Protein AF-A0AAN8F960-F1 (afdb_monomer)

Solvent-accessible surface area (backbone atoms only — not comparable to full-atom values): 14120 Å² total; per-residue (Å²): 138,69,47,66,59,80,40,95,24,60,95,38,31,85,54,41,73,65,60,49,44,68,47,41,29,76,75,73,32,83,72,57,42,68,32,92,77,44,45,77,42,83,73,19,83,100,75,31,51,62,26,45,33,32,42,34,39,41,47,60,75,50,95,54,96,85,63,70,83,53,52,79,46,79,41,79,23,32,47,52,43,71,72,38,49,82,79,44,89,67,64,86,69,77,43,75,64,54,52,55,62,44,42,62,50,47,52,50,31,45,45,4,31,54,47,38,46,51,51,32,63,74,72,65,60,69,87,67,45,59,70,103,76,30,14,46,41,80,66,77,64,64,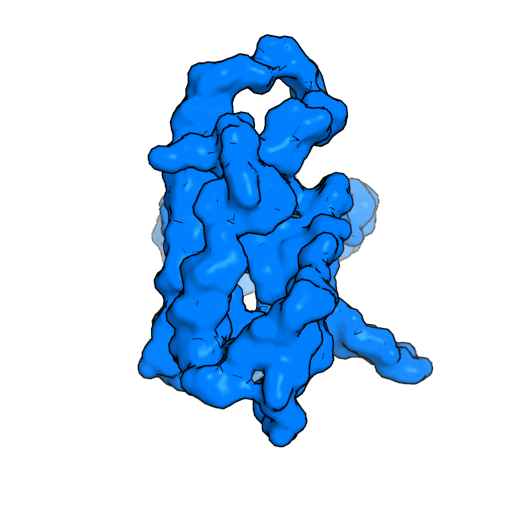74,46,52,79,74,66,34,54,66,40,86,28,45,57,59,38,37,73,90,33,47,44,69,43,82,50,99,86,58,73,42,84,64,29,51,52,74,32,42,44,14,24,61,22,55,70,44,56,29,51,46,39,27,43,67,71,71,42,52,86,58,58,35,74,77,37,49,67,65,51,52,53,52,49,54,56,48,53,61,55,79,43,72,81,55,85,74,54,58,57,69,67,57,53,59,52,50,34,66,73,65,67,120

InterPro domains:
  IPR011009 Protein kinase-like domain superfamily [SSF56112] (13-229)
  IPR012877 Uncharacterised oxidoreductase Dhs-27 [PF07914] (4-132)
  IPR012877 Uncharacterised oxidoreductase Dhs-27 [PF07914] (141-243)
  IPR015897 CHK kinase-like [SM00587] (76-226)
  IPR052961 Oxidoreductase and Kinase-like Enzymes [PTHR23020] (141-240)

Organism: Trichostrongylus colubriformis (NCBI:txid6319)

pLDDT: mean 82.82, std 13.53, range [32.03, 97.44]

Foldseek 3Di:
DAQAQFDDDDVRGPDHPVNVLVVQCVVQNPQFAFDPPKDWDFPCQPPDQQWTKIWIQRNRPDDDPRDDRIDIDTGGHRNSVNVCCVVDDPSPPDDPVVSVVCRVVSVQLCVQFVAAVVVCVVVVPDPQQADSTDHDHEDDAPPCVVVQFFFDWDLLQAEDVQWDWDDDPPDIDGRHGHRSSHIYRHANLSNLLNHCVRPHDPVCCVVPSLVVLVVVVVVVVVVCPPDDDSDDSVSNVVVNVVVND

Radius of gyration: 20.6 Å; Cα contacts (8 Å, |Δi|>4): 363; chains: 1; bounding box: 52×50×53 Å

Secondary structure (DSSP, 8-state):
--SSS--SSGGGSS--HHHHHHHHHHHH-TT----TT-EEEE--TTT-SSEEEEEEE---SS--TTS-SSEEEEEE-SHHHHH-GGGSSSTTS--HHHHHHHHHHHHHHHHSSSSTHHHHHHHT--SS---S---------HHHHHTTPPPEEE-SS-SGGGEEEEE-SSSEEEEEE---TT-EEE-THHHHHHHHHHHS-HHHHHHHHHHHHHHHHHHHHHHTTTSPPSS-HHHHHHHHHHH--

Nearest PDB structures (foldseek):
  8i8h-assembly1_A  TM=7.270E-01  e=5.770E-03  Streptosporangium roseum
  8i82-assembly1_A  TM=7.597E-01  e=9.353E-03  Streptosporangium roseum
  8i8g-assembly1_A  TM=7.644E-01  e=3.750E-02  Streptosporangium roseum
  8i8h-assembly1_B  TM=5.851E-01  e=2.458E-02  Streptosporangium roseum
  7f0f-assembly1_A  TM=3.299E-01  e=6.129E-03  Saccharothrix mutabilis subsp. capreolus

Structure (mmCIF, N/CA/C/O backbone):
data_AF-A0AAN8F960-F1
#
_entry.id   AF-A0AAN8F960-F1
#
loop_
_atom_site.group_PDB
_atom_site.id
_atom_site.type_symbol
_atom_site.label_atom_id
_atom_site.label_alt_id
_atom_site.label_comp_id
_atom_site.label_asym_id
_atom_site.label_entity_id
_atom_site.label_seq_id
_atom_site.pdbx_PDB_ins_code
_atom_site.Cartn_x
_atom_site.Cartn_y
_atom_site.Cartn_z
_atom_site.occupancy
_atom_site.B_iso_or_equiv
_atom_site.auth_seq_id
_atom_site.auth_comp_id
_atom_site.auth_asym_id
_atom_site.auth_atom_id
_atom_site.pdbx_PDB_model_num
ATOM 1 N N . MET A 1 1 ? -8.310 20.102 11.964 1.00 74.06 1 MET A N 1
ATOM 2 C CA . MET A 1 1 ? -7.758 18.917 12.650 1.00 74.06 1 MET A CA 1
ATOM 3 C C . MET A 1 1 ? -6.380 18.647 12.076 1.00 74.06 1 MET A C 1
ATOM 5 O O . MET A 1 1 ? -6.257 18.673 10.851 1.00 74.06 1 MET A O 1
ATOM 9 N N . SER A 1 2 ? -5.385 18.526 12.958 1.00 80.75 2 SER A N 1
ATOM 10 C CA . SER A 1 2 ? -3.968 18.329 12.619 1.00 80.75 2 SER A CA 1
ATOM 11 C C . SER A 1 2 ? -3.673 16.832 12.478 1.00 80.75 2 SER A C 1
ATOM 13 O O . SER A 1 2 ? -4.368 16.018 13.078 1.00 80.75 2 SER A O 1
ATOM 15 N N . LEU A 1 3 ? -2.647 16.442 11.722 1.00 84.19 3 LEU A N 1
ATOM 16 C CA . LEU A 1 3 ? -2.164 15.053 11.721 1.00 84.19 3 LEU A CA 1
ATOM 17 C C . LEU A 1 3 ? -1.044 14.781 12.739 1.00 84.19 3 LEU A C 1
ATOM 19 O O . LEU A 1 3 ? -0.755 13.614 13.003 1.00 84.19 3 LEU A O 1
ATOM 23 N N . PHE A 1 4 ? -0.418 15.827 13.285 1.00 81.31 4 PHE A N 1
ATOM 24 C CA . PHE A 1 4 ? 0.769 15.759 14.151 1.00 81.31 4 PHE A CA 1
ATOM 25 C C . PHE A 1 4 ? 0.491 16.111 15.623 1.00 81.31 4 PHE A C 1
ATOM 27 O O . PHE A 1 4 ? 1.348 15.877 16.472 1.00 81.31 4 PHE A O 1
ATOM 34 N N . VAL A 1 5 ? -0.695 16.639 15.944 1.00 84.81 5 VAL A N 1
ATOM 35 C CA . VAL A 1 5 ? -1.133 16.909 17.326 1.00 84.81 5 VAL A CA 1
ATOM 36 C C . VAL A 1 5 ? -1.995 15.742 17.839 1.00 84.81 5 VAL A C 1
ATOM 38 O O . VAL A 1 5 ? -2.936 15.357 17.144 1.00 84.81 5 VAL A O 1
ATOM 41 N N . PRO A 1 6 ? -1.711 15.171 19.028 1.00 88.00 6 PRO A N 1
ATOM 42 C CA . PRO A 1 6 ? -2.564 14.161 19.660 1.00 88.00 6 PRO A CA 1
ATOM 43 C C . PRO A 1 6 ? -3.989 14.657 19.960 1.00 88.00 6 PRO A C 1
ATOM 45 O O . PRO A 1 6 ? -4.189 15.823 20.296 1.00 88.00 6 PRO A O 1
ATOM 48 N N . ALA A 1 7 ? -4.962 13.749 19.907 1.00 91.44 7 ALA A N 1
ATOM 49 C CA . ALA A 1 7 ? -6.361 13.967 20.279 1.00 91.44 7 ALA A CA 1
ATOM 50 C C . ALA A 1 7 ? -6.953 12.717 20.966 1.00 91.44 7 ALA A C 1
ATOM 52 O O . ALA A 1 7 ? -6.308 11.673 21.018 1.00 91.44 7 ALA A O 1
ATOM 53 N N . ASP A 1 8 ? -8.185 12.798 21.470 1.00 92.94 8 ASP A N 1
ATOM 54 C CA . ASP A 1 8 ? -8.790 11.763 22.334 1.00 92.94 8 ASP A CA 1
ATOM 55 C C . ASP A 1 8 ? -9.360 10.530 21.594 1.00 92.94 8 ASP A C 1
ATOM 57 O O . ASP A 1 8 ? -10.051 9.698 22.184 1.00 92.94 8 ASP A O 1
ATOM 61 N N . GLY A 1 9 ? -9.106 10.402 20.288 1.00 92.75 9 GLY A N 1
ATOM 62 C CA . GLY A 1 9 ? -9.587 9.294 19.464 1.00 92.75 9 GLY A CA 1
ATOM 63 C C . GLY A 1 9 ? -8.671 8.064 19.448 1.00 92.75 9 GLY A C 1
ATOM 64 O O . GLY A 1 9 ? -7.706 7.920 20.205 1.00 92.75 9 GLY A O 1
ATOM 65 N N . ILE A 1 10 ? -8.985 7.138 18.541 1.00 93.06 10 ILE A N 1
ATOM 66 C CA . ILE A 1 10 ? -8.313 5.842 18.383 1.00 93.06 10 ILE A CA 1
ATOM 67 C C . ILE A 1 10 ? -6.804 6.056 18.174 1.00 93.06 10 ILE A C 1
ATOM 69 O O . ILE A 1 10 ? -6.395 6.763 17.256 1.00 93.06 10 ILE A O 1
ATOM 73 N N . LEU A 1 11 ? -5.974 5.448 19.033 1.00 91.19 11 LEU A N 1
ATOM 74 C CA . LEU A 1 11 ? -4.506 5.599 19.056 1.00 91.19 11 LEU A CA 1
ATOM 75 C C . LEU A 1 11 ? -4.016 7.064 19.038 1.00 91.19 11 LEU A C 1
ATOM 77 O O . LEU A 1 11 ? -3.073 7.409 18.324 1.00 91.19 11 LEU A O 1
ATOM 81 N N . LYS A 1 12 ? -4.664 7.922 19.837 1.00 92.00 12 LYS A N 1
ATOM 82 C CA . LYS A 1 12 ? -4.435 9.376 19.919 1.00 92.00 12 LYS A CA 1
ATOM 83 C C . LYS A 1 12 ? -4.753 10.165 18.636 1.00 92.00 12 LYS A C 1
ATOM 85 O O . LYS A 1 12 ? -4.353 11.322 18.518 1.00 92.00 12 LYS A O 1
ATOM 90 N N . THR A 1 13 ? -5.397 9.556 17.639 1.00 90.88 13 THR A N 1
ATOM 91 C CA . THR A 1 13 ? -5.796 10.256 16.405 1.00 90.88 13 THR A CA 1
ATOM 92 C C . THR A 1 13 ? -7.102 11.027 16.608 1.00 90.88 13 THR A C 1
ATOM 94 O O . THR A 1 13 ? -7.743 10.930 17.649 1.00 90.88 13 THR A O 1
ATOM 97 N N . HIS A 1 14 ? -7.538 11.772 15.593 1.00 90.69 14 HIS A N 1
ATOM 98 C CA . HIS A 1 14 ? -8.855 12.411 15.597 1.00 90.69 14 HIS A CA 1
ATOM 99 C C . HIS A 1 14 ? -10.030 11.456 15.301 1.00 90.69 14 HIS A C 1
ATOM 101 O O . HIS A 1 14 ? -11.170 11.885 15.428 1.00 90.69 14 HIS A O 1
ATOM 107 N N . LEU A 1 15 ? -9.798 10.193 14.908 1.00 91.31 15 LEU A N 1
ATOM 108 C CA . LEU A 1 15 ? -10.888 9.265 14.577 1.00 91.31 15 LEU A CA 1
ATOM 109 C C . LEU A 1 15 ? -11.543 8.709 15.848 1.00 91.31 15 LEU A C 1
ATOM 111 O O . LEU A 1 15 ? -10.909 7.976 16.610 1.00 91.31 15 LEU A O 1
ATOM 115 N N . THR A 1 16 ? -12.827 8.990 16.049 1.00 94.81 16 THR A N 1
ATOM 116 C CA . THR A 1 16 ? -13.611 8.412 17.150 1.00 94.81 16 THR A CA 1
ATOM 117 C C . THR A 1 16 ? -14.141 7.011 16.824 1.00 94.81 16 THR A C 1
ATOM 119 O O . THR A 1 16 ? -14.318 6.630 15.662 1.00 94.81 16 THR A O 1
ATOM 122 N N . TRP A 1 17 ? -14.479 6.240 17.865 1.00 94.69 17 TRP A N 1
ATOM 123 C CA . TRP A 1 17 ? -15.183 4.961 17.703 1.00 94.69 17 TRP A CA 1
ATOM 124 C C . TRP A 1 17 ? -16.547 5.115 17.015 1.00 94.69 17 TRP A C 1
ATOM 126 O O . TRP A 1 17 ? -16.943 4.225 16.267 1.00 94.69 17 TRP A O 1
ATOM 136 N N . GLU A 1 18 ? -17.244 6.241 17.201 1.00 94.50 18 GLU A N 1
ATOM 137 C CA . GLU A 1 18 ? -18.518 6.497 16.522 1.00 94.50 18 GLU A CA 1
ATOM 138 C C . GLU A 1 18 ? -18.360 6.719 15.014 1.00 94.50 18 GLU A C 1
ATOM 140 O O . GLU A 1 18 ? -19.170 6.239 14.225 1.00 94.50 18 GLU A O 1
ATOM 145 N N . GLU A 1 19 ? -17.344 7.469 14.588 1.00 92.31 19 GLU A N 1
ATOM 146 C CA . GLU A 1 19 ? -17.055 7.693 13.165 1.00 92.31 19 GLU A CA 1
ATOM 147 C C . GLU A 1 19 ? -16.587 6.408 12.483 1.00 92.31 19 GLU A C 1
ATOM 149 O O . GLU A 1 19 ? -16.974 6.126 11.342 1.00 92.31 19 GLU A O 1
ATOM 154 N N . LEU A 1 20 ? -15.823 5.584 13.206 1.00 93.00 20 LEU A N 1
ATOM 155 C CA . LEU A 1 20 ? -15.482 4.246 12.751 1.00 93.00 20 LEU A CA 1
ATOM 156 C C . LEU A 1 20 ? -16.732 3.353 12.656 1.00 93.00 20 LEU A C 1
ATOM 158 O O . LEU A 1 20 ? -16.910 2.699 11.633 1.00 93.00 20 LEU A O 1
ATOM 162 N N . GLN A 1 21 ? -17.648 3.387 13.631 1.00 94.75 21 GLN A N 1
ATOM 163 C CA . GLN A 1 21 ? -18.918 2.645 13.592 1.00 94.75 21 GLN A CA 1
ATOM 164 C C . GLN A 1 21 ? -19.793 3.068 12.395 1.00 94.75 21 GLN A C 1
ATOM 166 O O . GLN A 1 21 ? -20.255 2.227 11.622 1.00 94.75 21 GLN A O 1
ATOM 171 N N . LYS A 1 22 ? -19.925 4.383 12.161 1.00 89.94 22 LYS A N 1
ATOM 172 C CA . LYS A 1 22 ? -20.594 4.983 10.985 1.00 89.94 22 LYS A CA 1
ATOM 173 C C . LYS A 1 22 ? -19.927 4.591 9.654 1.00 89.94 22 LYS A C 1
ATOM 175 O O . LYS A 1 22 ? -20.541 4.737 8.597 1.00 89.94 22 LYS A O 1
ATOM 180 N N . SER A 1 23 ? -18.681 4.117 9.680 1.00 89.44 23 SER A N 1
ATOM 181 C CA . SER A 1 23 ? -17.941 3.628 8.509 1.00 89.44 23 SER A CA 1
ATOM 182 C C . SER A 1 23 ? -18.064 2.110 8.341 1.00 89.44 23 SER A C 1
ATOM 184 O O . SER A 1 23 ? -18.284 1.641 7.228 1.00 89.44 23 SER A O 1
ATOM 186 N N . VAL A 1 24 ? -18.027 1.353 9.440 1.00 89.06 24 VAL A N 1
ATOM 187 C CA . VAL A 1 24 ? -18.289 -0.094 9.497 1.00 89.06 24 VAL A CA 1
ATOM 188 C C . VAL A 1 24 ? -19.683 -0.425 8.964 1.00 89.06 24 VAL A C 1
ATOM 190 O O . VAL A 1 24 ? -19.799 -1.278 8.083 1.00 89.06 24 VAL A O 1
ATOM 193 N N . PHE A 1 25 ? -20.718 0.316 9.379 1.00 90.31 25 PHE A N 1
ATOM 194 C CA . PHE A 1 25 ? -22.084 0.126 8.875 1.00 90.31 25 PHE A CA 1
ATOM 195 C C . PHE A 1 25 ? -22.193 0.266 7.343 1.00 90.31 25 PHE A C 1
ATOM 197 O O . PHE A 1 25 ? -22.949 -0.464 6.709 1.00 90.31 25 PHE A O 1
ATOM 204 N N . LYS A 1 26 ? -21.390 1.139 6.714 1.00 86.06 26 LYS A N 1
ATOM 205 C CA . LYS A 1 26 ? -21.364 1.326 5.245 1.00 86.06 26 LYS A CA 1
ATOM 206 C C . LYS A 1 26 ? -20.669 0.187 4.487 1.00 86.06 26 LYS A C 1
ATOM 208 O O . LYS A 1 26 ? -20.797 0.113 3.266 1.00 86.06 26 LYS A O 1
ATOM 213 N N . VAL A 1 27 ? -19.884 -0.643 5.176 1.00 84.19 27 VAL A N 1
ATOM 214 C CA . VAL A 1 27 ? -19.085 -1.729 4.580 1.00 84.19 27 VAL A CA 1
ATOM 215 C C . VAL A 1 27 ? -19.721 -3.093 4.831 1.00 84.19 27 VAL A C 1
ATOM 217 O O . VAL A 1 27 ? -19.751 -3.919 3.920 1.00 84.19 27 VAL A O 1
ATOM 220 N N . PHE A 1 28 ? -20.227 -3.321 6.044 1.00 87.88 28 PHE A N 1
ATOM 221 C CA . PHE A 1 28 ? -20.737 -4.620 6.488 1.00 87.88 28 PHE A CA 1
ATOM 222 C C . PHE A 1 28 ? -22.261 -4.660 6.663 1.00 87.88 28 PHE A C 1
ATOM 224 O O . PHE A 1 28 ? -22.837 -5.741 6.594 1.00 87.88 28 PHE A O 1
ATOM 231 N N . GLY A 1 29 ? -22.912 -3.504 6.820 1.00 88.50 29 GLY A N 1
ATOM 232 C CA . GLY A 1 29 ? -24.332 -3.380 7.151 1.00 88.50 29 GLY A CA 1
ATOM 233 C C . GLY A 1 29 ? -24.559 -2.861 8.573 1.00 88.50 29 GLY A C 1
ATOM 234 O O . GLY A 1 29 ? -23.671 -2.895 9.419 1.00 88.50 29 GLY A O 1
ATOM 235 N N . ASP A 1 30 ? -25.770 -2.385 8.821 1.00 92.69 30 ASP A N 1
ATOM 236 C CA . ASP A 1 30 ? -26.293 -1.871 10.096 1.00 92.69 30 ASP A CA 1
ATOM 237 C C . ASP A 1 30 ? -26.229 -2.865 11.272 1.00 92.69 30 ASP A C 1
ATOM 239 O O . ASP A 1 30 ? -26.059 -2.450 12.412 1.00 92.69 30 ASP A O 1
ATOM 243 N N . HIS A 1 31 ? -26.264 -4.172 11.015 1.00 91.56 31 HIS A N 1
ATOM 244 C CA . HIS A 1 31 ? -26.059 -5.213 12.037 1.00 91.56 31 HIS A CA 1
ATOM 245 C C . HIS A 1 31 ? -24.617 -5.299 12.592 1.00 91.56 31 HIS A C 1
ATOM 247 O O . HIS A 1 31 ? -24.374 -6.020 13.563 1.00 91.56 31 HIS A O 1
ATOM 253 N N . ALA A 1 32 ? -23.644 -4.613 11.981 1.00 94.12 32 ALA A N 1
ATOM 254 C CA . ALA A 1 32 ? -22.225 -4.673 12.342 1.00 94.12 32 ALA A CA 1
ATOM 255 C C . ALA A 1 32 ? -21.870 -3.741 13.521 1.00 94.12 32 ALA A C 1
ATOM 257 O O . ALA A 1 32 ? -21.027 -2.851 13.396 1.00 94.12 32 ALA A O 1
ATOM 258 N N . GLU A 1 33 ? -22.545 -3.903 14.658 1.00 96.50 33 GLU A N 1
ATOM 259 C CA . GLU A 1 33 ? -22.354 -3.070 15.852 1.00 96.50 33 GLU A CA 1
ATOM 260 C C . GLU A 1 33 ? -21.205 -3.575 16.745 1.00 96.50 33 GLU A C 1
ATOM 262 O O . GLU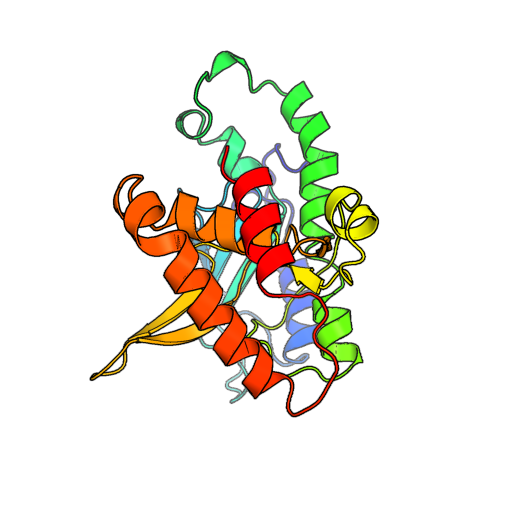 A 1 33 ? -21.118 -4.765 17.072 1.00 96.50 33 GLU A O 1
ATOM 267 N N . PHE A 1 34 ? -20.307 -2.662 17.133 1.00 97.25 34 PHE A N 1
ATOM 268 C CA . PHE A 1 34 ? -19.194 -2.937 18.037 1.00 97.25 34 PHE A CA 1
ATOM 269 C C . PHE A 1 34 ? -19.652 -3.124 19.487 1.00 97.25 34 PHE A C 1
ATOM 271 O O . PHE A 1 34 ? -20.442 -2.341 20.012 1.00 97.25 34 PHE A O 1
ATOM 278 N N . GLY A 1 35 ? -19.048 -4.079 20.187 1.00 96.56 35 GLY A N 1
ATOM 279 C CA . GLY A 1 35 ? -19.379 -4.365 21.579 1.00 96.56 35 GLY A CA 1
ATOM 280 C C . GLY A 1 35 ? -18.738 -3.452 22.622 1.00 96.56 35 GLY A C 1
ATOM 281 O O . GLY A 1 35 ? -17.941 -2.554 22.308 1.00 96.56 35 GLY A O 1
ATOM 282 N N . PRO A 1 36 ? -19.064 -3.673 23.907 1.00 96.12 36 PRO A N 1
ATOM 283 C CA . PRO A 1 36 ? -18.431 -2.971 25.016 1.00 96.12 36 PRO A CA 1
ATOM 284 C C . PRO A 1 36 ? -16.927 -3.273 25.106 1.00 96.12 36 PRO A C 1
ATOM 286 O O . PRO A 1 36 ? -16.160 -2.343 25.351 1.00 96.12 36 PRO A O 1
ATOM 289 N N . ASN A 1 37 ? -16.490 -4.505 24.816 1.00 96.94 37 ASN A N 1
ATOM 290 C CA . ASN A 1 37 ? -15.096 -4.958 24.936 1.00 96.94 37 ASN A CA 1
ATOM 291 C C . ASN A 1 37 ? -14.265 -4.749 23.654 1.00 96.94 37 ASN A C 1
ATOM 293 O O . ASN A 1 37 ? -13.181 -5.324 23.514 1.00 96.94 37 ASN A O 1
ATOM 297 N N . LYS A 1 38 ? -14.761 -3.942 22.703 1.00 97.38 38 LYS A N 1
ATOM 298 C CA . LYS A 1 38 ? -14.019 -3.548 21.495 1.00 97.38 38 LYS A CA 1
ATOM 299 C C . LYS A 1 38 ? -12.639 -2.989 21.858 1.00 97.38 38 LYS A C 1
ATOM 301 O O . LYS A 1 38 ? -12.495 -2.205 22.795 1.00 97.38 38 LYS A O 1
ATOM 306 N N . ASN A 1 39 ? -11.625 -3.376 21.096 1.00 97.31 39 ASN A N 1
ATOM 307 C CA . ASN A 1 39 ? -10.230 -3.065 21.381 1.00 97.31 39 ASN A CA 1
ATOM 308 C C . ASN A 1 39 ? -9.472 -2.679 20.103 1.00 97.31 39 ASN A C 1
ATOM 310 O O . ASN A 1 39 ? -9.845 -3.060 18.991 1.00 97.31 39 ASN A O 1
ATOM 314 N N . VAL A 1 40 ? -8.377 -1.940 20.270 1.00 96.38 40 VAL A N 1
ATOM 315 C CA . VAL A 1 40 ? -7.457 -1.553 19.201 1.00 96.38 40 VAL A CA 1
ATOM 316 C C . VAL A 1 40 ? -6.017 -1.863 19.598 1.00 96.38 40 VAL A C 1
ATOM 318 O O . VAL A 1 40 ? -5.576 -1.549 20.700 1.00 96.38 40 VAL A O 1
ATOM 321 N N . LYS A 1 41 ? -5.257 -2.438 18.666 1.00 94.25 41 LYS A N 1
ATOM 322 C CA . LYS A 1 41 ? -3.804 -2.594 18.772 1.00 94.25 41 LYS A CA 1
ATOM 323 C C . LYS A 1 41 ? -3.121 -1.824 17.644 1.00 94.25 41 LYS A C 1
ATOM 325 O O . LYS A 1 41 ? -3.509 -1.969 16.487 1.00 94.25 41 LYS A O 1
ATOM 330 N N . ASP A 1 42 ? -2.084 -1.050 17.964 1.00 90.06 42 ASP A N 1
ATOM 331 C CA . ASP A 1 42 ? -1.174 -0.526 16.940 1.00 90.06 42 ASP A CA 1
ATOM 332 C C . ASP A 1 42 ? -0.329 -1.680 16.375 1.00 90.06 42 ASP A C 1
ATOM 334 O O . ASP A 1 42 ? 0.320 -2.420 17.121 1.00 90.06 42 ASP A O 1
ATOM 338 N N . ILE A 1 43 ? -0.381 -1.855 15.057 1.00 87.44 43 ILE A N 1
ATOM 339 C CA . ILE A 1 43 ? 0.436 -2.809 14.296 1.00 87.44 43 ILE A CA 1
ATOM 340 C C . ILE A 1 43 ? 1.312 -2.102 13.246 1.00 87.44 43 ILE A C 1
ATOM 342 O O . ILE A 1 43 ? 1.979 -2.767 12.460 1.00 87.44 43 ILE A O 1
ATOM 346 N N . GLY A 1 44 ? 1.315 -0.764 13.231 1.00 77.00 44 GLY A N 1
ATOM 347 C CA . GLY A 1 44 ? 2.116 0.073 12.337 1.00 77.00 44 GLY A CA 1
ATOM 348 C C . GLY A 1 44 ? 3.430 0.566 12.946 1.00 77.00 44 GLY A C 1
ATOM 349 O O . GLY A 1 44 ? 4.237 1.147 12.225 1.00 77.00 44 GLY A O 1
ATOM 350 N N . ILE A 1 45 ? 3.668 0.347 14.245 1.00 72.00 45 ILE A N 1
ATOM 351 C CA . ILE A 1 45 ? 4.901 0.759 14.941 1.00 72.00 45 ILE A CA 1
ATOM 352 C C . ILE A 1 45 ? 6.145 0.299 14.158 1.00 72.00 45 ILE A C 1
ATOM 354 O O . ILE A 1 45 ? 6.267 -0.871 13.802 1.00 72.00 45 ILE A O 1
ATOM 358 N N . GLY A 1 46 ? 7.056 1.236 13.878 1.00 63.47 46 GLY A N 1
ATOM 359 C CA . GLY A 1 46 ? 8.294 1.008 13.123 1.00 63.47 46 GLY A CA 1
ATOM 360 C C . GLY A 1 46 ? 8.154 1.008 11.593 1.00 63.47 46 GLY A C 1
ATOM 361 O O . GLY A 1 46 ? 9.141 1.268 10.919 1.00 63.47 46 GLY A O 1
ATOM 362 N N . ASN A 1 47 ? 6.953 0.788 11.044 1.00 62.97 47 ASN A N 1
ATOM 363 C CA . ASN A 1 47 ? 6.727 0.670 9.592 1.00 62.97 47 ASN A CA 1
ATOM 364 C C . ASN A 1 47 ? 5.855 1.802 9.006 1.00 62.97 47 ASN A C 1
ATOM 366 O O . ASN A 1 47 ? 6.033 2.200 7.860 1.00 62.97 47 ASN A O 1
ATOM 370 N N . GLY A 1 48 ? 4.903 2.337 9.776 1.00 59.91 48 GLY A N 1
ATOM 371 C CA . GLY A 1 48 ? 3.933 3.341 9.330 1.00 59.91 48 GLY A CA 1
ATOM 372 C C . GLY A 1 48 ? 4.269 4.753 9.807 1.00 59.91 48 GLY A C 1
ATOM 373 O O . GLY A 1 48 ? 3.807 5.170 10.866 1.00 59.91 48 GLY A O 1
ATOM 374 N N . VAL A 1 49 ? 5.027 5.517 9.014 1.00 68.12 49 VAL A N 1
ATOM 375 C CA . VAL A 1 49 ? 5.370 6.927 9.316 1.00 68.12 49 VAL A CA 1
ATOM 376 C C . VAL A 1 49 ? 4.236 7.922 9.042 1.00 68.12 49 VAL A C 1
ATOM 378 O O . VAL A 1 49 ? 4.095 8.904 9.767 1.00 68.12 49 VAL A O 1
ATOM 381 N N . MET A 1 50 ? 3.419 7.669 8.014 1.00 77.88 50 MET A N 1
ATOM 382 C CA . MET A 1 50 ? 2.356 8.574 7.534 1.00 77.88 50 MET A CA 1
ATOM 383 C C . MET A 1 50 ? 0.936 8.058 7.835 1.00 77.88 50 MET A C 1
ATOM 385 O O . MET A 1 50 ? -0.054 8.547 7.286 1.00 77.88 50 MET A O 1
ATOM 389 N N . SER A 1 51 ? 0.807 7.049 8.701 1.00 83.69 51 SER A N 1
ATOM 390 C CA . SER A 1 51 ? -0.481 6.551 9.197 1.00 83.69 51 SER A CA 1
ATOM 391 C C . SER A 1 51 ? -0.333 5.789 10.513 1.00 83.69 51 SER A C 1
ATOM 393 O O . SER A 1 51 ? 0.702 5.177 10.770 1.00 83.69 51 SER A O 1
ATOM 395 N N . ARG A 1 52 ? -1.409 5.735 11.306 1.00 86.44 52 ARG A N 1
ATOM 396 C CA . ARG A 1 52 ? -1.598 4.691 12.325 1.00 86.44 52 ARG A CA 1
ATOM 397 C C . ARG A 1 52 ? -2.249 3.479 11.671 1.00 86.44 52 ARG A C 1
ATOM 399 O O . ARG A 1 52 ? -3.264 3.629 10.993 1.00 86.44 52 ARG A O 1
ATOM 406 N N . ILE A 1 53 ? -1.682 2.291 11.883 1.00 88.75 53 ILE A N 1
ATOM 407 C CA . ILE A 1 53 ? -2.255 1.032 11.394 1.00 88.75 53 ILE A CA 1
ATOM 408 C C . ILE A 1 53 ? -2.866 0.301 12.589 1.00 88.75 53 ILE A C 1
ATOM 410 O O . ILE A 1 53 ? -2.165 -0.255 13.432 1.00 88.75 53 ILE A O 1
ATOM 414 N N . CYS A 1 54 ? -4.189 0.350 12.681 1.00 89.69 54 CYS A N 1
ATOM 415 C CA . CYS A 1 54 ? -4.967 -0.165 13.798 1.00 89.69 54 CYS A CA 1
ATOM 416 C C . CYS A 1 54 ? -5.504 -1.560 13.472 1.00 89.69 54 CYS A C 1
ATOM 418 O O . CYS A 1 54 ? -6.329 -1.696 12.572 1.00 89.69 54 CYS A O 1
ATOM 420 N N . LEU A 1 55 ? -5.121 -2.583 14.234 1.00 93.75 55 LEU A N 1
ATOM 421 C CA . LEU A 1 55 ? -5.872 -3.836 14.279 1.00 93.75 55 LEU A CA 1
ATOM 422 C C . LEU A 1 55 ? -7.051 -3.657 15.241 1.00 93.75 55 LEU A C 1
ATOM 424 O O . LEU A 1 55 ? -6.846 -3.473 16.441 1.00 93.75 55 LEU A O 1
ATOM 428 N N . ILE A 1 56 ? -8.271 -3.705 14.712 1.00 95.81 56 ILE A N 1
ATOM 429 C CA . ILE A 1 56 ? -9.516 -3.599 15.473 1.00 95.81 56 ILE A CA 1
ATOM 430 C C . ILE A 1 56 ? -10.008 -5.003 15.832 1.00 95.81 56 ILE A C 1
ATOM 432 O O . ILE A 1 56 ? -10.279 -5.816 14.944 1.00 95.81 56 ILE A O 1
ATOM 436 N N . SER A 1 57 ? -10.166 -5.258 17.132 1.00 97.25 57 SER A N 1
ATOM 437 C CA . SER A 1 57 ? -10.944 -6.374 17.676 1.00 97.25 57 SER A CA 1
ATOM 438 C C . SER A 1 57 ? -12.339 -5.845 18.035 1.00 97.25 57 SER A C 1
ATOM 440 O O . SER A 1 57 ? -12.460 -5.085 18.992 1.00 97.25 57 SER A O 1
ATOM 442 N N . PRO A 1 58 ? -13.385 -6.171 17.261 1.00 95.19 58 PRO A N 1
ATOM 443 C CA . PRO A 1 58 ? -14.632 -5.401 17.255 1.00 95.19 58 PRO A CA 1
ATOM 444 C C . PRO A 1 58 ? -15.655 -5.770 18.338 1.00 95.19 58 PRO A C 1
ATOM 446 O O . PRO A 1 58 ? -16.561 -4.978 18.582 1.00 95.19 58 PRO A O 1
ATOM 449 N N . ASP A 1 59 ? -15.535 -6.946 18.965 1.00 96.06 59 ASP A N 1
ATOM 450 C CA . ASP A 1 59 ? -16.504 -7.463 19.952 1.00 96.06 59 ASP A CA 1
ATOM 451 C C . ASP A 1 59 ? -17.956 -7.479 19.416 1.00 96.06 59 ASP A C 1
ATOM 453 O O . ASP A 1 59 ? -18.874 -6.985 20.062 1.00 96.06 59 ASP A O 1
ATOM 457 N N . TRP A 1 60 ? -18.162 -7.960 18.179 1.00 96.12 60 TRP A N 1
ATOM 458 C CA . TRP A 1 60 ? -19.446 -7.854 17.464 1.00 96.12 60 TRP A CA 1
ATOM 459 C C . TRP A 1 60 ? -20.648 -8.294 18.309 1.00 96.12 60 TRP A C 1
ATOM 461 O O . TRP A 1 60 ? -20.672 -9.406 18.830 1.00 96.12 60 TRP A O 1
ATOM 471 N N . GLN A 1 61 ? -21.675 -7.445 18.378 1.00 93.12 61 GLN A N 1
ATOM 472 C CA . GLN A 1 61 ? -22.916 -7.752 19.104 1.00 93.12 61 GLN A CA 1
ATOM 473 C C . GLN A 1 61 ? -23.867 -8.682 18.327 1.00 93.12 61 GLN A C 1
ATOM 475 O O . GLN A 1 61 ? -24.880 -9.119 18.869 1.00 93.12 61 GLN A O 1
ATOM 480 N N . THR A 1 62 ? -23.542 -9.020 17.073 1.00 88.31 62 THR A N 1
ATOM 481 C CA . THR A 1 62 ? -24.278 -9.999 16.261 1.00 88.31 62 THR A CA 1
ATOM 482 C C . THR A 1 62 ? -23.338 -11.065 15.693 1.00 88.31 62 THR A C 1
ATOM 484 O O . THR A 1 62 ? -22.250 -10.761 15.199 1.00 88.31 62 THR A O 1
ATOM 487 N N . GLU A 1 63 ? -23.761 -12.332 15.717 1.00 78.81 63 GLU A N 1
ATOM 488 C CA . GLU A 1 63 ? -23.108 -13.376 14.925 1.00 78.81 63 GLU A CA 1
ATOM 489 C C . GLU A 1 63 ? -23.636 -13.332 13.488 1.00 78.81 63 GLU A C 1
ATOM 491 O O . GLU A 1 63 ? -24.774 -13.713 13.210 1.00 78.81 63 GLU A O 1
ATOM 496 N N . HIS A 1 64 ? -22.801 -12.892 12.547 1.00 80.88 64 HIS A N 1
ATOM 497 C CA . HIS A 1 64 ? -23.143 -12.911 11.129 1.00 80.88 64 HIS A CA 1
ATOM 498 C C . HIS A 1 64 ? -21.940 -13.310 10.266 1.00 80.88 64 HIS A C 1
ATOM 500 O O . HIS A 1 64 ? -20.830 -12.813 10.444 1.00 80.88 64 HIS A O 1
ATOM 506 N N . LYS A 1 65 ? -22.162 -14.215 9.299 1.00 79.94 65 LYS A N 1
ATOM 507 C CA . LYS A 1 65 ? -21.101 -14.907 8.533 1.00 79.94 65 LYS A CA 1
ATOM 508 C C . LYS A 1 65 ? -20.169 -13.985 7.738 1.00 79.94 65 LYS A C 1
ATOM 510 O O . LYS A 1 65 ? -19.072 -14.406 7.386 1.00 79.94 65 LYS A O 1
ATOM 515 N N . ASN A 1 66 ? -20.599 -12.756 7.456 1.00 83.81 66 ASN A N 1
ATOM 516 C CA . ASN A 1 66 ? -19.829 -11.780 6.683 1.00 83.81 66 ASN A CA 1
ATOM 517 C C . ASN A 1 66 ? -18.993 -10.828 7.562 1.00 83.81 66 ASN A C 1
ATOM 519 O O . ASN A 1 66 ? -18.260 -10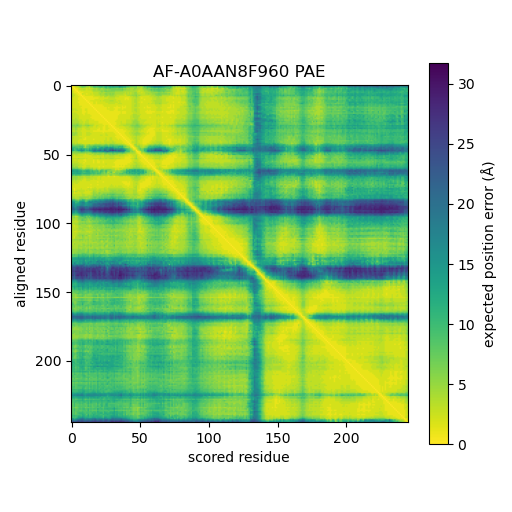.000 7.019 1.00 83.81 66 ASN A O 1
ATOM 523 N N . LEU A 1 67 ? -19.096 -10.920 8.894 1.00 89.19 67 LEU A N 1
ATOM 524 C CA . LEU A 1 67 ? -18.343 -10.077 9.822 1.00 89.19 67 LEU A CA 1
ATOM 525 C C . LEU A 1 67 ? -16.939 -10.657 10.085 1.00 89.19 67 LEU A C 1
ATOM 527 O O . LEU A 1 67 ? -16.810 -11.821 10.471 1.00 89.19 67 LEU A O 1
ATOM 531 N N . PRO A 1 68 ? -15.858 -9.876 9.904 1.00 90.50 68 PRO A N 1
ATOM 532 C CA . PRO A 1 68 ? -14.498 -10.360 10.111 1.00 90.50 68 PRO A CA 1
ATOM 533 C C . PRO A 1 68 ? -14.153 -10.403 11.606 1.00 90.50 68 PRO A C 1
ATOM 535 O O . PRO A 1 68 ? -14.456 -9.466 12.343 1.00 90.50 68 PRO A O 1
ATOM 538 N N . ARG A 1 69 ? -13.456 -11.455 12.063 1.00 91.56 69 ARG A N 1
ATOM 539 C CA . ARG A 1 69 ? -13.049 -11.612 13.479 1.00 91.56 69 ARG A CA 1
ATOM 540 C C . ARG A 1 69 ? -12.217 -10.433 14.005 1.00 91.56 69 ARG A C 1
ATOM 542 O O . ARG A 1 69 ? -12.355 -10.057 15.160 1.00 91.56 69 ARG A O 1
ATOM 549 N N . ASN A 1 70 ? -11.344 -9.888 13.164 1.00 92.25 70 ASN A N 1
ATOM 550 C CA . ASN A 1 70 ? -10.638 -8.620 13.354 1.00 92.25 70 ASN A CA 1
ATOM 551 C C . ASN A 1 70 ? -10.493 -7.971 11.971 1.00 92.25 70 ASN A C 1
ATOM 553 O O . ASN A 1 70 ? -10.493 -8.684 10.965 1.00 92.25 70 ASN A O 1
ATOM 557 N N . PHE A 1 71 ? -10.294 -6.658 11.903 1.00 91.00 71 PHE A N 1
ATOM 558 C CA . PHE A 1 71 ? -9.958 -5.971 10.651 1.00 91.00 71 PHE A CA 1
ATOM 559 C C . PHE A 1 71 ? -8.945 -4.849 10.882 1.00 91.00 71 PHE A C 1
ATOM 561 O O . PHE A 1 71 ? -8.733 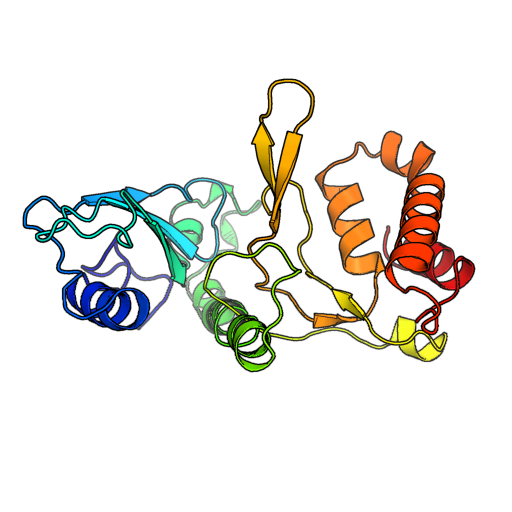-4.417 12.013 1.00 91.00 71 PHE A O 1
ATOM 568 N N . VAL A 1 72 ? -8.296 -4.399 9.809 1.00 89.88 72 VAL A N 1
ATOM 569 C CA . VAL A 1 72 ? -7.298 -3.324 9.862 1.00 89.88 72 VAL A CA 1
ATOM 570 C C . VAL A 1 72 ? -7.930 -2.002 9.431 1.00 89.88 72 VAL A C 1
ATOM 572 O O . VAL A 1 72 ? -8.658 -1.953 8.442 1.00 89.88 72 VAL A O 1
ATOM 575 N N . VAL A 1 73 ? -7.629 -0.930 10.162 1.00 88.56 73 VAL A N 1
ATOM 576 C CA . VAL A 1 73 ? -7.965 0.455 9.812 1.00 88.56 73 VAL A CA 1
ATOM 577 C C . VAL A 1 73 ? -6.666 1.240 9.680 1.00 88.56 73 VAL A C 1
ATOM 579 O O . VAL A 1 73 ? -5.881 1.304 10.624 1.00 88.56 73 VAL A O 1
ATOM 582 N N . LYS A 1 74 ? -6.443 1.849 8.516 1.00 88.12 74 LYS A N 1
ATOM 583 C CA . LYS A 1 74 ? -5.349 2.794 8.287 1.00 88.12 74 LYS A CA 1
ATOM 584 C C . LYS A 1 74 ? -5.877 4.211 8.488 1.00 88.12 74 LYS A C 1
ATOM 586 O O . LYS A 1 74 ? -6.761 4.649 7.756 1.00 88.12 74 LYS A O 1
ATOM 591 N N . ILE A 1 75 ? -5.379 4.894 9.516 1.00 87.56 75 ILE A N 1
ATOM 592 C CA . ILE A 1 75 ? -5.775 6.262 9.861 1.00 87.56 75 ILE A CA 1
ATOM 593 C C . ILE A 1 75 ? -4.655 7.207 9.432 1.00 87.56 75 ILE A C 1
ATOM 595 O O . ILE A 1 75 ? -3.539 7.112 9.946 1.00 87.56 75 ILE A O 1
ATOM 599 N N . CYS A 1 76 ? -4.968 8.140 8.534 1.00 85.94 76 CYS A N 1
ATOM 600 C CA . CYS A 1 76 ? -4.082 9.235 8.142 1.00 85.94 76 CYS A CA 1
ATOM 601 C C . CYS A 1 76 ? -3.553 9.976 9.383 1.00 85.94 76 CYS A C 1
ATOM 603 O O . CYS A 1 76 ? -4.338 10.487 10.184 1.00 85.94 76 CYS A O 1
ATOM 605 N N . SER A 1 77 ? -2.233 9.984 9.590 1.00 85.62 77 SER A N 1
ATOM 606 C CA . SER A 1 77 ? -1.619 10.514 10.813 1.00 85.62 77 SER A CA 1
ATOM 607 C C . SER A 1 77 ? -0.111 10.702 10.650 1.00 85.62 77 SER A C 1
ATOM 609 O O . SER A 1 77 ? 0.547 9.899 10.003 1.00 85.62 77 SER A O 1
ATOM 611 N N . GLN A 1 78 ? 0.451 11.723 11.292 1.00 84.75 78 GLN A N 1
ATOM 612 C CA . GLN A 1 78 ? 1.895 11.942 11.423 1.00 84.75 78 GLN A CA 1
ATOM 613 C C . GLN A 1 78 ? 2.404 11.636 12.841 1.00 84.75 78 GLN A C 1
ATOM 615 O O . GLN A 1 78 ? 3.585 11.817 13.122 1.00 84.75 78 GLN A O 1
ATOM 620 N N . LEU A 1 79 ? 1.544 11.166 13.754 1.00 83.50 79 LEU A N 1
ATOM 621 C CA . LEU A 1 79 ? 1.920 10.926 15.153 1.00 83.50 79 LEU A CA 1
ATOM 622 C C . LEU A 1 79 ? 3.077 9.925 15.278 1.00 83.50 79 LEU A C 1
ATOM 624 O O . LEU A 1 79 ? 3.952 10.113 16.116 1.00 83.50 79 LEU A O 1
ATOM 628 N N . SER A 1 80 ? 3.126 8.910 14.411 1.00 78.31 80 SER A N 1
ATOM 629 C CA . SER A 1 80 ? 4.242 7.961 14.337 1.00 78.31 80 SER A CA 1
ATOM 630 C C . SER A 1 80 ? 5.580 8.643 14.022 1.00 78.31 80 SER A C 1
ATOM 632 O O . SER A 1 80 ? 6.604 8.236 14.562 1.00 78.31 80 SER A O 1
ATOM 634 N N . LEU A 1 81 ? 5.575 9.679 13.177 1.00 76.12 81 LEU A N 1
ATOM 635 C CA . LEU A 1 81 ? 6.759 10.441 12.768 1.00 76.12 81 LEU A CA 1
ATOM 636 C C . LEU A 1 81 ? 7.229 11.393 13.880 1.00 76.12 81 LEU A C 1
ATOM 638 O O . LEU A 1 81 ? 8.419 11.468 14.166 1.00 76.12 81 LEU A O 1
ATOM 642 N N . VAL A 1 82 ? 6.285 12.052 14.563 1.00 75.00 82 VAL A N 1
ATOM 643 C CA . VAL A 1 82 ? 6.559 12.925 15.721 1.00 75.00 82 VAL A CA 1
ATOM 644 C C . VAL A 1 82 ? 7.096 12.132 16.919 1.00 75.00 82 VAL A C 1
ATOM 646 O O . VAL A 1 82 ? 8.009 12.590 17.606 1.00 75.00 82 VAL A O 1
ATOM 649 N N . GLU A 1 83 ? 6.549 10.940 17.178 1.00 76.56 83 GLU A N 1
ATOM 650 C CA . GLU A 1 83 ? 6.985 10.079 18.285 1.00 76.56 83 GLU A CA 1
ATOM 651 C C . GLU A 1 83 ? 8.333 9.386 18.007 1.00 76.56 83 GLU A C 1
ATOM 653 O O . GLU A 1 83 ? 9.117 9.197 18.936 1.00 76.56 83 GLU A O 1
ATOM 658 N N . ASN A 1 84 ? 8.647 9.044 16.750 1.00 66.44 84 ASN A N 1
ATOM 659 C CA . ASN A 1 84 ? 9.862 8.302 16.391 1.00 66.44 84 ASN A CA 1
ATOM 660 C C . ASN A 1 84 ? 10.908 9.182 15.691 1.00 66.44 84 ASN A C 1
ATOM 662 O O . ASN A 1 84 ? 11.238 8.971 14.523 1.00 66.44 84 ASN A O 1
ATOM 666 N N . LYS A 1 85 ? 11.517 10.106 16.447 1.00 57.34 85 LYS A N 1
ATOM 667 C CA . LYS A 1 85 ? 12.636 10.955 15.979 1.00 57.34 85 LYS A CA 1
ATOM 668 C C . LYS A 1 85 ? 13.806 10.188 15.342 1.00 57.34 85 LYS A C 1
ATOM 670 O O . LYS A 1 85 ? 14.554 10.773 14.575 1.00 57.34 85 LYS A O 1
ATOM 675 N N . ALA A 1 86 ? 13.966 8.899 15.651 1.00 52.06 86 ALA A N 1
ATOM 676 C CA . ALA A 1 86 ? 15.014 8.040 15.100 1.00 52.06 86 ALA A CA 1
ATOM 677 C C . ALA A 1 86 ? 14.742 7.524 13.670 1.00 52.06 86 ALA A C 1
ATOM 679 O O . ALA A 1 86 ? 15.654 6.984 13.056 1.00 52.06 86 ALA A O 1
ATOM 680 N N . ILE A 1 87 ? 13.522 7.670 13.130 1.00 54.72 87 ILE A N 1
ATOM 681 C CA . ILE A 1 87 ? 13.212 7.281 11.736 1.00 54.72 87 ILE A CA 1
ATOM 682 C C . ILE A 1 87 ? 13.669 8.365 10.739 1.00 54.72 87 ILE A C 1
ATOM 684 O O . ILE A 1 87 ? 13.804 8.101 9.547 1.00 54.72 87 ILE A O 1
ATOM 688 N N . MET A 1 88 ? 13.947 9.581 11.218 1.00 54.50 88 MET A N 1
ATOM 689 C CA . MET A 1 88 ? 14.534 10.653 10.417 1.00 54.50 88 MET A CA 1
ATOM 690 C C . MET A 1 88 ? 15.975 10.885 10.861 1.00 54.50 88 MET A C 1
ATOM 692 O O . MET A 1 88 ? 16.231 11.508 11.891 1.00 54.50 88 MET A O 1
ATOM 696 N N . GLU A 1 89 ? 16.925 10.381 10.076 1.00 46.66 89 GLU A N 1
ATOM 697 C CA . GLU A 1 89 ? 18.340 10.692 10.263 1.00 46.66 89 GLU A CA 1
ATOM 698 C C . GLU A 1 89 ? 18.530 12.220 10.179 1.00 46.66 89 GLU A C 1
ATOM 700 O O . GLU A 1 89 ? 18.145 12.843 9.188 1.00 46.66 89 GLU A O 1
ATOM 705 N N . ASN A 1 90 ? 19.126 12.810 11.225 1.00 47.88 90 ASN A N 1
ATOM 706 C CA . ASN A 1 90 ? 19.094 14.241 11.593 1.00 47.88 90 ASN A CA 1
ATOM 707 C C . ASN A 1 90 ? 17.782 14.691 12.280 1.00 47.88 90 ASN A C 1
ATOM 709 O O . ASN A 1 90 ? 16.919 15.348 11.694 1.00 47.88 90 ASN A O 1
ATOM 713 N N . SER A 1 91 ? 17.692 14.415 13.588 1.00 51.34 91 SER A N 1
ATOM 714 C CA . SER A 1 91 ? 16.561 14.743 14.477 1.00 51.34 91 SER A CA 1
ATOM 715 C C . SER A 1 91 ? 16.195 16.227 14.580 1.00 51.34 91 SER A C 1
ATOM 717 O O . SER A 1 91 ? 15.102 16.554 15.046 1.00 51.34 91 SER A O 1
ATOM 719 N N . ASP A 1 92 ? 17.102 17.116 14.183 1.00 51.81 92 ASP A N 1
ATOM 720 C CA . ASP A 1 92 ? 17.003 18.559 14.430 1.00 51.81 92 ASP A CA 1
ATOM 721 C C . ASP A 1 92 ? 16.233 19.293 13.317 1.00 51.81 92 ASP A C 1
ATOM 723 O O . ASP A 1 92 ? 15.893 20.467 13.455 1.00 51.81 92 ASP A O 1
ATOM 727 N N . VAL A 1 93 ? 15.917 18.591 12.221 1.00 52.81 93 VAL A N 1
ATOM 728 C CA . VAL A 1 93 ? 15.181 19.137 11.069 1.00 52.81 93 VAL A CA 1
ATOM 729 C C . VAL A 1 93 ? 13.661 19.089 11.286 1.00 52.81 93 VAL A C 1
ATOM 731 O O . VAL A 1 93 ? 12.938 19.945 10.774 1.00 52.81 93 VAL A O 1
ATOM 734 N N . PHE A 1 94 ? 13.148 18.125 12.064 1.00 59.22 94 PHE A N 1
ATOM 735 C CA . PHE A 1 94 ? 11.702 17.896 12.184 1.00 59.22 94 PHE A CA 1
ATOM 736 C C . PHE A 1 94 ? 11.016 18.823 13.201 1.00 59.22 94 PHE A C 1
ATOM 738 O O . PHE A 1 94 ? 10.696 18.443 14.330 1.00 59.22 94 PHE A O 1
ATOM 745 N N . ASN A 1 95 ? 10.787 20.066 12.778 1.00 69.94 95 ASN A N 1
ATOM 746 C CA . ASN A 1 95 ? 10.038 21.070 13.530 1.00 69.94 95 ASN A CA 1
ATOM 747 C C . ASN A 1 95 ? 8.530 21.079 13.173 1.00 69.94 95 ASN A C 1
ATOM 749 O O . ASN A 1 95 ? 8.073 20.428 12.231 1.00 69.94 95 ASN A O 1
ATOM 753 N N . GLU A 1 96 ? 7.734 21.840 13.933 1.00 71.88 96 GLU A N 1
ATOM 754 C CA . GLU A 1 96 ? 6.275 21.932 13.746 1.00 71.88 96 GLU A CA 1
ATOM 755 C C . GLU A 1 96 ? 5.877 22.526 12.377 1.00 71.88 96 GLU A C 1
ATOM 757 O O . GLU A 1 96 ? 4.796 22.247 11.859 1.00 71.88 96 GLU A O 1
ATOM 762 N N . GLU A 1 97 ? 6.742 23.338 11.764 1.00 76.69 97 GLU A N 1
ATOM 763 C CA . GLU A 1 97 ? 6.504 23.920 10.443 1.00 76.69 97 GLU A CA 1
ATOM 764 C C . GLU A 1 97 ? 6.702 22.884 9.327 1.00 76.69 97 GLU A C 1
ATOM 766 O O . GLU A 1 97 ? 5.861 22.781 8.433 1.00 76.69 97 GLU A O 1
ATOM 771 N N . MET A 1 98 ? 7.725 22.030 9.432 1.00 74.69 98 MET A N 1
ATOM 772 C CA . MET A 1 98 ? 7.909 20.878 8.546 1.00 74.69 98 MET A CA 1
ATOM 773 C C . MET A 1 98 ? 6.733 19.896 8.654 1.00 74.69 98 MET A C 1
ATOM 775 O O . MET A 1 98 ? 6.226 19.437 7.630 1.00 74.69 98 MET A O 1
ATOM 779 N N . ALA A 1 99 ? 6.229 19.638 9.867 1.00 77.19 99 ALA A N 1
ATOM 780 C CA . ALA A 1 99 ? 5.033 18.816 10.071 1.00 77.19 99 ALA A CA 1
ATOM 781 C C . ALA A 1 99 ? 3.794 19.410 9.366 1.00 77.19 99 ALA A C 1
ATOM 783 O O . ALA A 1 99 ? 3.101 18.696 8.636 1.00 77.19 99 ALA A O 1
ATOM 784 N N . LYS A 1 100 ? 3.564 20.729 9.488 1.00 80.06 100 LYS A N 1
ATOM 785 C CA . LYS A 1 100 ? 2.495 21.463 8.774 1.00 80.06 100 LYS A CA 1
ATOM 786 C C . LYS A 1 100 ? 2.645 21.397 7.252 1.00 80.06 100 LYS A C 1
ATOM 788 O O . LYS A 1 100 ? 1.663 21.136 6.560 1.00 80.06 100 LYS A O 1
ATOM 793 N N . GLN A 1 101 ? 3.853 21.583 6.719 1.00 78.38 101 GLN A N 1
ATOM 794 C CA . GLN A 1 101 ? 4.115 21.463 5.278 1.00 78.38 101 GLN A CA 1
ATOM 795 C C . GLN A 1 101 ? 3.845 20.034 4.780 1.00 78.38 101 GLN A C 1
ATOM 797 O O . GLN A 1 101 ? 3.150 19.835 3.780 1.00 78.38 101 GLN A O 1
ATOM 802 N N . MET A 1 102 ? 4.308 19.026 5.526 1.00 79.50 102 MET A N 1
ATOM 803 C CA . MET A 1 102 ? 4.004 17.624 5.248 1.00 79.50 102 MET A CA 1
ATOM 804 C C . MET A 1 102 ? 2.528 17.278 5.467 1.00 79.50 102 MET A C 1
ATOM 806 O O . MET A 1 102 ? 2.077 16.269 4.940 1.00 79.50 102 MET A O 1
ATOM 810 N N . GLU A 1 103 ? 1.741 18.065 6.204 1.00 83.75 103 GLU A N 1
ATOM 811 C CA . GLU A 1 103 ? 0.331 17.749 6.459 1.00 83.75 103 GLU A CA 1
ATOM 812 C C . GLU A 1 103 ? -0.491 17.779 5.165 1.00 83.75 103 GLU A C 1
ATOM 814 O O . GLU A 1 103 ? -1.296 16.882 4.917 1.00 83.75 103 GLU A O 1
ATOM 819 N N . ALA A 1 104 ? -0.234 18.756 4.292 1.00 81.75 104 ALA A N 1
ATOM 820 C CA . ALA A 1 104 ? -0.852 18.824 2.970 1.00 81.75 104 ALA A CA 1
ATOM 821 C C . ALA A 1 104 ? -0.395 17.680 2.045 1.00 81.75 104 ALA A C 1
ATOM 823 O O . ALA A 1 104 ? -1.176 17.226 1.208 1.00 81.75 104 ALA A O 1
ATOM 824 N N . TYR A 1 105 ? 0.842 17.196 2.206 1.00 80.19 105 TYR A N 1
ATOM 825 C CA . TYR A 1 105 ? 1.365 16.037 1.478 1.00 80.19 105 TYR A CA 1
ATOM 826 C C . TYR A 1 105 ? 0.745 14.728 1.979 1.00 80.19 105 TYR A C 1
ATOM 828 O O . TYR A 1 105 ? 0.199 13.978 1.185 1.00 80.19 105 TYR A O 1
ATOM 836 N N . VAL A 1 106 ? 0.745 14.477 3.290 1.00 80.69 106 VAL A N 1
ATOM 837 C CA . VAL A 1 106 ? 0.197 13.253 3.900 1.00 80.69 106 VAL A CA 1
ATOM 838 C C . VAL A 1 106 ? -1.318 13.168 3.710 1.00 80.69 106 VAL A C 1
ATOM 840 O O . VAL A 1 106 ? -1.819 12.098 3.380 1.00 80.69 106 VAL A O 1
ATOM 843 N N . LYS A 1 107 ? -2.053 14.288 3.806 1.00 82.88 107 LYS A N 1
ATOM 844 C CA . LYS A 1 107 ? -3.471 14.320 3.406 1.00 82.88 107 LYS A CA 1
ATOM 845 C C . LYS A 1 107 ? -3.632 13.999 1.930 1.00 82.88 107 LYS A C 1
ATOM 847 O O . LYS A 1 107 ? -4.423 13.126 1.612 1.00 82.88 107 LYS A O 1
ATOM 852 N N . ARG A 1 108 ? -2.834 14.608 1.043 1.00 82.75 108 ARG A N 1
ATOM 853 C CA . ARG A 1 108 ? -2.865 14.269 -0.386 1.00 82.75 108 ARG A CA 1
ATOM 854 C C . ARG A 1 108 ? -2.566 12.793 -0.622 1.00 82.75 108 ARG A C 1
ATOM 856 O O . ARG A 1 108 ? -3.302 12.208 -1.393 1.00 82.75 108 ARG A O 1
ATOM 863 N N . ASN A 1 109 ? -1.579 12.194 0.042 1.00 78.94 109 ASN A N 1
ATOM 864 C CA . ASN A 1 109 ? -1.200 10.783 -0.095 1.00 78.94 109 ASN A CA 1
ATOM 865 C C . ASN A 1 109 ? -2.210 9.810 0.538 1.00 78.94 109 ASN A C 1
ATOM 867 O O . ASN A 1 109 ? -2.382 8.711 0.031 1.00 78.94 109 ASN A O 1
ATOM 871 N N . HIS A 1 110 ? -2.960 10.217 1.565 1.00 79.94 110 HIS A N 1
ATOM 872 C CA . HIS A 1 110 ? -4.141 9.472 2.018 1.00 79.94 110 HIS A CA 1
ATOM 873 C C . HIS A 1 110 ? -5.410 9.797 1.208 1.00 79.94 110 HIS A C 1
ATOM 875 O O . HIS A 1 110 ? -6.350 9.016 1.199 1.00 79.94 110 HIS A O 1
ATOM 881 N N . ASP A 1 111 ? -5.429 10.862 0.408 1.00 79.75 111 ASP A N 1
ATOM 882 C CA . ASP A 1 111 ? -6.376 11.050 -0.701 1.00 79.75 111 ASP A CA 1
ATOM 883 C C . ASP A 1 111 ? -5.889 10.340 -1.991 1.00 79.75 111 ASP A C 1
ATOM 885 O O . ASP A 1 111 ? -6.685 10.003 -2.875 1.00 79.75 111 ASP A O 1
ATOM 889 N N . VAL A 1 112 ? -4.604 9.962 -2.034 1.00 79.44 112 VAL A N 1
ATOM 890 C CA . VAL A 1 112 ? -4.025 8.795 -2.728 1.00 79.44 112 VAL A CA 1
ATOM 891 C C . VAL A 1 112 ? -4.281 7.497 -1.934 1.00 79.44 112 VAL A C 1
ATOM 893 O O . VAL A 1 112 ? -3.885 6.424 -2.352 1.00 79.44 112 VAL A O 1
ATOM 896 N N . GLU A 1 113 ? -5.141 7.567 -0.907 1.00 79.44 113 GLU A N 1
ATOM 897 C CA . GLU A 1 113 ? -5.926 6.454 -0.347 1.00 79.44 113 GLU A CA 1
ATOM 898 C C . GLU A 1 113 ? -7.473 6.680 -0.341 1.00 79.44 113 GLU A C 1
ATOM 900 O O . GLU A 1 113 ? -8.233 5.801 0.057 1.00 79.44 113 GLU A O 1
ATOM 905 N N . VAL A 1 114 ? -7.944 7.822 -0.880 1.00 76.38 114 VAL A N 1
ATOM 906 C CA . VAL A 1 114 ? -9.324 8.288 -1.197 1.00 76.38 114 VAL A CA 1
ATOM 907 C C . VAL A 1 114 ? -10.349 7.250 -1.750 1.00 76.38 114 VAL A C 1
ATOM 909 O O . VAL A 1 114 ? -10.880 6.480 -0.964 1.00 76.38 114 VAL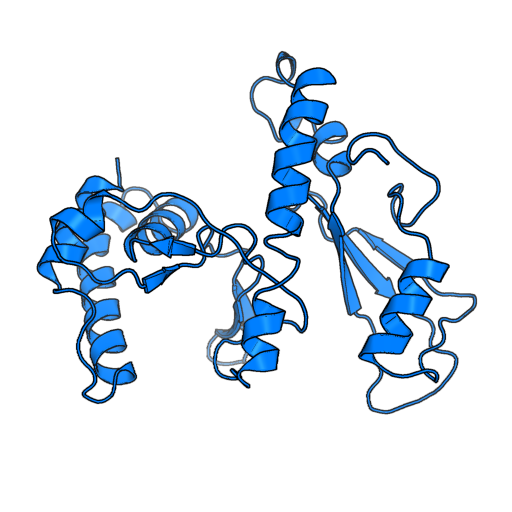 A O 1
ATOM 912 N N . ARG A 1 115 ? -10.921 7.258 -2.984 1.00 79.44 115 ARG A N 1
ATOM 913 C CA . ARG A 1 115 ? -10.495 7.297 -4.431 1.00 79.44 115 ARG A CA 1
ATOM 914 C C . ARG A 1 115 ? -9.913 5.969 -5.021 1.00 79.44 115 ARG A C 1
ATOM 916 O O . ARG A 1 115 ? -10.071 4.943 -4.382 1.00 79.44 115 ARG A O 1
ATOM 923 N N . PHE A 1 1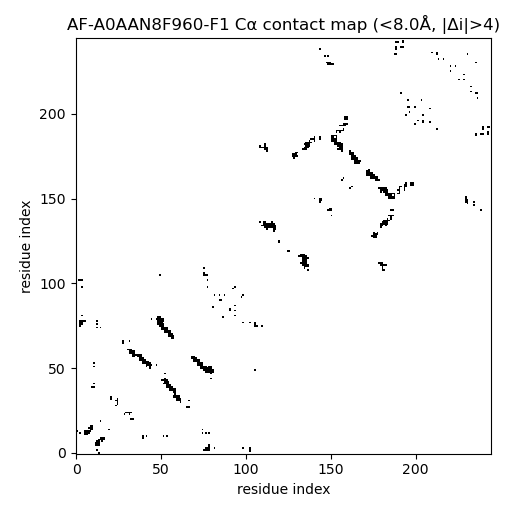16 ? -9.348 5.922 -6.251 1.00 82.75 116 PHE A N 1
ATOM 924 C CA . PHE A 1 116 ? -8.858 4.750 -7.075 1.00 82.75 116 PHE A CA 1
ATOM 925 C C . PHE A 1 116 ? -9.197 3.271 -6.747 1.00 82.75 116 PHE A C 1
ATOM 927 O O . PHE A 1 116 ? -9.682 2.655 -7.686 1.00 82.75 116 PHE A O 1
ATOM 934 N N . TYR A 1 117 ? -9.083 2.654 -5.555 1.00 78.00 117 TYR A N 1
ATOM 935 C CA . TYR A 1 117 ? -9.822 1.376 -5.385 1.00 78.00 117 TYR A CA 1
ATOM 936 C C . TYR A 1 117 ? -11.355 1.628 -5.468 1.00 78.00 117 TYR A C 1
ATOM 938 O O . TYR A 1 117 ? -12.123 0.710 -5.734 1.00 78.00 117 TYR A O 1
ATOM 946 N N . GLU A 1 118 ? -11.823 2.884 -5.352 1.00 79.00 118 GLU A N 1
ATOM 947 C CA . GLU A 1 118 ? -13.149 3.321 -5.826 1.00 79.00 118 GLU A CA 1
ATOM 948 C C . GLU A 1 118 ? -13.308 3.176 -7.344 1.00 79.00 118 GLU A C 1
ATOM 950 O O . GLU A 1 118 ? -14.389 2.823 -7.796 1.00 79.00 118 GLU A O 1
ATOM 955 N N . LEU A 1 119 ? -12.259 3.437 -8.132 1.00 82.12 119 LEU A N 1
ATOM 956 C CA . LEU A 1 119 ? -12.237 3.188 -9.576 1.00 82.12 119 LEU A CA 1
ATOM 957 C C . LEU A 1 119 ? -12.175 1.680 -9.861 1.00 82.12 119 LEU A C 1
ATOM 959 O O . LEU A 1 119 ? -12.960 1.222 -10.682 1.00 82.12 119 LEU A O 1
ATOM 963 N N . LEU A 1 120 ? -11.352 0.907 -9.137 1.00 83.38 120 LEU A N 1
ATOM 964 C CA . LEU A 1 120 ? -11.346 -0.562 -9.211 1.00 83.38 120 LEU A CA 1
ATOM 965 C C . LEU A 1 120 ? -12.753 -1.117 -8.947 1.00 83.38 120 LEU A C 1
ATOM 967 O O . LEU A 1 120 ? -13.307 -1.806 -9.797 1.00 83.38 120 LEU A O 1
ATOM 971 N N . LYS A 1 121 ? -13.403 -0.713 -7.845 1.00 79.25 121 LYS A N 1
ATOM 972 C CA . LYS A 1 121 ? -14.787 -1.109 -7.537 1.00 79.25 121 LYS A CA 1
ATOM 973 C C . LYS A 1 121 ? -15.805 -0.583 -8.559 1.00 79.25 121 LYS A C 1
ATOM 975 O O . LYS A 1 121 ? -16.740 -1.307 -8.885 1.00 79.25 121 LYS A O 1
ATOM 980 N N . LYS A 1 122 ? -15.658 0.649 -9.065 1.00 83.00 122 LYS A N 1
ATOM 981 C CA . LYS A 1 122 ? -16.556 1.236 -10.082 1.00 83.00 122 LYS A CA 1
ATOM 982 C C . LYS A 1 122 ? -16.498 0.466 -11.403 1.00 83.00 122 LYS A C 1
ATOM 984 O O . LYS A 1 122 ? -17.527 0.331 -12.056 1.00 83.00 122 LYS A O 1
ATOM 989 N N . TYR A 1 123 ? -15.314 0.000 -11.795 1.00 84.81 123 TYR A N 1
ATOM 990 C CA . TYR A 1 123 ? -15.083 -0.721 -13.047 1.00 84.81 123 TYR A CA 1
ATOM 991 C C . TYR A 1 12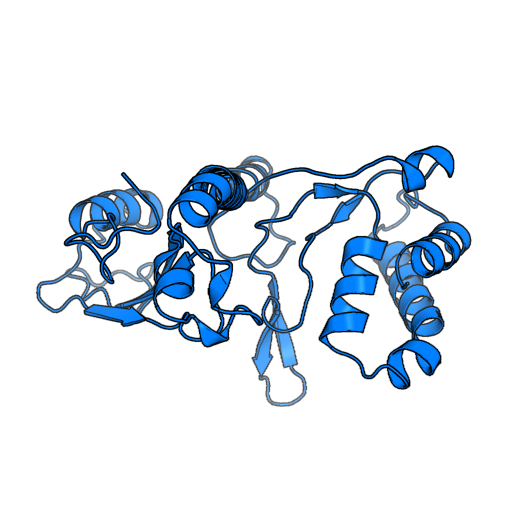3 ? -15.032 -2.248 -12.877 1.00 84.81 123 TYR A C 1
ATOM 993 O O . TYR A 1 123 ? -14.772 -2.951 -13.844 1.00 84.81 123 TYR A O 1
ATOM 1001 N N . GLY A 1 124 ? -15.313 -2.765 -11.675 1.00 81.12 124 GLY A N 1
ATOM 1002 C CA . GLY A 1 124 ? -15.395 -4.202 -11.402 1.00 81.12 124 GLY A CA 1
ATOM 1003 C C . GLY A 1 124 ? -14.058 -4.950 -11.424 1.00 81.12 124 GLY A C 1
ATOM 1004 O O . GLY A 1 124 ? -14.073 -6.168 -11.539 1.00 81.12 124 GLY A O 1
ATOM 1005 N N . VAL A 1 125 ? -12.922 -4.253 -11.314 1.00 80.62 125 VAL A N 1
ATOM 1006 C CA . VAL A 1 125 ? -11.585 -4.863 -11.391 1.00 80.62 125 VAL A CA 1
ATOM 1007 C C . VAL A 1 125 ? -11.343 -5.749 -10.167 1.00 80.62 125 VAL A C 1
ATOM 1009 O O . VAL A 1 125 ? -11.224 -5.245 -9.048 1.00 80.62 125 VAL A O 1
ATOM 1012 N N . THR A 1 126 ? -11.265 -7.060 -10.390 1.00 73.81 126 THR A N 1
ATOM 1013 C CA . THR A 1 126 ? -11.023 -8.089 -9.364 1.00 73.81 126 THR A CA 1
ATOM 1014 C C . THR A 1 126 ? -9.585 -8.585 -9.318 1.00 73.81 126 THR A C 1
ATOM 1016 O O . THR A 1 126 ? -9.154 -9.109 -8.294 1.00 73.81 126 THR A O 1
ATOM 1019 N N . ASP A 1 127 ? -8.849 -8.415 -10.412 1.00 69.44 127 ASP A N 1
ATOM 1020 C CA . ASP A 1 127 ? -7.672 -9.243 -10.708 1.00 69.44 127 ASP A CA 1
ATOM 1021 C C . ASP A 1 127 ? -6.366 -8.619 -10.188 1.00 69.44 127 ASP A C 1
ATOM 1023 O O . ASP A 1 127 ? -5.312 -9.248 -10.195 1.00 69.44 127 ASP A O 1
ATOM 1027 N N . ILE A 1 128 ? -6.455 -7.397 -9.646 1.00 70.44 128 ILE A N 1
ATOM 1028 C CA . ILE A 1 128 ? -5.437 -6.834 -8.757 1.00 70.44 128 ILE A CA 1
ATOM 1029 C C . ILE A 1 128 ? -5.777 -7.287 -7.326 1.00 70.44 128 ILE A C 1
ATOM 1031 O O . ILE A 1 128 ? -6.775 -6.814 -6.762 1.00 70.44 128 ILE A O 1
ATOM 1035 N N . PRO A 1 129 ? -4.973 -8.166 -6.700 1.00 65.88 129 PRO A N 1
ATOM 1036 C CA . PRO A 1 129 ? -5.278 -8.697 -5.377 1.00 65.88 129 PRO A CA 1
ATOM 1037 C C . PRO A 1 129 ? -5.129 -7.582 -4.330 1.00 65.88 129 PRO A C 1
ATOM 1039 O O . PRO A 1 129 ? -4.022 -7.143 -4.017 1.00 65.88 129 PRO A O 1
ATOM 1042 N N . THR A 1 130 ? -6.258 -7.077 -3.823 1.00 59.59 130 THR A N 1
ATOM 1043 C CA . THR A 1 130 ? -6.329 -5.835 -3.031 1.00 59.59 130 THR A CA 1
ATOM 1044 C C . THR A 1 130 ? -7.235 -5.952 -1.795 1.00 59.59 130 THR A C 1
ATOM 1046 O O . THR A 1 130 ? -8.286 -6.601 -1.837 1.00 59.59 130 THR A O 1
ATOM 1049 N N . PRO A 1 131 ? -6.900 -5.269 -0.680 1.00 54.28 131 PRO A N 1
ATOM 1050 C CA . PRO A 1 131 ? -7.845 -5.000 0.403 1.00 54.28 131 PRO A CA 1
ATOM 1051 C C . PRO A 1 131 ? -8.995 -4.094 -0.059 1.00 54.28 131 PRO A C 1
ATOM 1053 O O . PRO A 1 131 ? -8.895 -3.377 -1.045 1.00 54.28 131 PRO A O 1
ATOM 1056 N N . LYS A 1 132 ? -10.101 -4.037 0.685 1.00 46.78 132 LYS A N 1
ATOM 1057 C CA . LYS A 1 132 ? -11.313 -3.317 0.243 1.00 46.78 132 LYS A CA 1
ATOM 1058 C C . LYS A 1 132 ? -11.322 -1.780 0.525 1.00 46.78 132 LYS A C 1
ATOM 1060 O O . LYS A 1 132 ? -12.404 -1.278 0.828 1.00 46.78 132 LYS A O 1
ATOM 1065 N N . ARG A 1 133 ? -10.185 -1.037 0.430 1.00 46.66 133 ARG A N 1
ATOM 1066 C CA . ARG A 1 133 ? -10.036 0.469 0.356 1.00 46.66 133 ARG A CA 1
ATOM 1067 C C . ARG A 1 133 ? -8.543 0.930 0.233 1.00 46.66 133 ARG A C 1
ATOM 1069 O O . ARG A 1 133 ? -7.745 0.273 0.885 1.00 46.66 133 ARG A O 1
ATOM 1076 N N . CYS A 1 134 ? -8.085 2.041 -0.403 1.00 35.06 134 CYS A N 1
ATOM 1077 C CA . CYS A 1 134 ? -8.460 2.818 -1.625 1.00 35.06 134 CYS A CA 1
ATOM 1078 C C . CYS A 1 134 ? -7.255 3.628 -2.244 1.00 35.06 134 CYS A C 1
ATOM 1080 O O . CYS A 1 134 ? -6.149 3.546 -1.746 1.00 35.06 134 CYS A O 1
ATOM 1082 N N . ALA A 1 135 ? -7.514 4.344 -3.360 1.00 40.31 135 ALA A N 1
ATOM 1083 C CA . ALA A 1 135 ? -6.851 5.463 -4.110 1.00 40.31 135 ALA A CA 1
ATOM 1084 C C . ALA A 1 135 ? -5.386 5.556 -4.616 1.00 40.31 135 ALA A C 1
ATOM 1086 O O . ALA A 1 135 ? -4.695 4.555 -4.527 1.00 40.31 135 ALA A O 1
ATOM 1087 N N . SER A 1 136 ? -4.894 6.684 -5.229 1.00 38.06 136 SER A N 1
ATOM 1088 C CA . SER A 1 136 ? -5.414 7.591 -6.336 1.00 38.06 136 SER A CA 1
ATOM 1089 C C . SER A 1 136 ? -4.494 7.672 -7.587 1.00 38.06 136 SER A C 1
ATOM 1091 O O . SER A 1 136 ? -4.828 6.981 -8.544 1.00 38.06 136 SER A O 1
ATOM 1093 N N . GLY A 1 137 ? -3.409 8.460 -7.736 1.00 32.03 137 GLY A N 1
ATOM 1094 C CA . GLY A 1 137 ? -3.052 9.804 -7.224 1.00 32.03 137 GLY A CA 1
ATOM 1095 C C . GLY A 1 137 ? -1.626 10.276 -7.641 1.00 32.03 137 GLY A C 1
ATOM 1096 O O . GLY A 1 137 ? -0.652 9.664 -7.218 1.00 32.03 137 GLY A O 1
ATOM 1097 N N . PRO A 1 138 ? -1.432 11.332 -8.473 1.00 38.12 138 PRO A N 1
ATOM 1098 C CA . PRO A 1 138 ? -0.336 11.284 -9.460 1.00 38.12 138 PRO A CA 1
ATOM 1099 C C . PRO A 1 138 ? 0.904 12.186 -9.249 1.00 38.12 138 PRO A C 1
ATOM 1101 O O . PRO A 1 138 ? 0.798 13.328 -8.801 1.00 38.12 138 PRO A O 1
ATOM 1104 N N . SER A 1 139 ? 2.063 11.744 -9.774 1.00 39.94 139 SER A N 1
ATOM 1105 C CA . SER A 1 139 ? 3.225 12.602 -10.102 1.00 39.94 139 SER A CA 1
ATOM 1106 C C . SER A 1 139 ? 4.043 12.094 -11.323 1.00 39.94 139 SER A C 1
ATOM 1108 O O . SER A 1 139 ? 3.712 11.047 -11.867 1.00 39.94 139 SER A O 1
ATOM 1110 N N . LYS A 1 140 ? 5.045 12.889 -11.764 1.00 47.38 140 LYS A N 1
ATOM 1111 C CA . LYS A 1 140 ? 6.169 12.646 -12.725 1.00 47.38 140 LYS A CA 1
ATOM 1112 C C . LYS A 1 140 ? 5.910 11.816 -14.012 1.00 47.38 140 LYS A C 1
ATOM 1114 O O . LYS A 1 140 ? 5.660 10.621 -13.952 1.00 47.38 140 LYS A O 1
ATOM 1119 N N . LYS A 1 141 ? 6.066 12.433 -15.205 1.00 54.28 141 LYS A N 1
ATOM 1120 C CA . LYS A 1 141 ? 5.614 11.842 -16.496 1.00 54.28 141 LYS A CA 1
ATOM 1121 C C . LYS A 1 141 ? 6.516 11.956 -17.747 1.00 54.28 141 LYS A C 1
ATOM 1123 O O . LYS A 1 141 ? 6.130 11.423 -18.783 1.00 54.28 141 LYS A O 1
ATOM 1128 N N . GLU A 1 142 ? 7.644 12.669 -17.731 1.00 63.34 142 GLU A N 1
ATOM 1129 C CA . GLU A 1 142 ? 8.178 13.225 -18.998 1.00 63.34 142 GLU A CA 1
ATOM 1130 C C . GLU A 1 142 ? 9.141 12.328 -19.802 1.00 63.34 142 GLU A C 1
ATOM 1132 O O . GLU A 1 142 ? 8.955 12.212 -21.012 1.00 63.34 142 GLU A O 1
ATOM 1137 N N . LEU A 1 143 ? 10.110 11.642 -19.177 1.00 73.56 143 LEU A N 1
ATOM 1138 C CA . LEU A 1 143 ? 11.097 10.820 -19.910 1.00 73.56 143 LEU A CA 1
ATOM 1139 C C . LEU A 1 143 ? 10.495 9.632 -20.702 1.00 73.56 143 LEU A C 1
ATOM 1141 O O . LEU A 1 143 ? 10.892 9.438 -21.848 1.00 73.56 143 LEU A O 1
ATOM 1145 N N . PRO A 1 144 ? 9.517 8.854 -20.190 1.00 74.50 144 PRO A N 1
ATOM 1146 C CA . PRO A 1 144 ? 8.909 7.775 -20.982 1.00 74.50 144 PRO A CA 1
ATOM 1147 C C . PRO A 1 144 ? 8.210 8.306 -22.239 1.00 74.50 144 PRO A C 1
ATOM 1149 O O . PRO A 1 144 ? 8.245 7.687 -23.301 1.00 74.50 144 PRO A O 1
ATOM 1152 N N . LYS A 1 145 ? 7.615 9.502 -22.133 1.00 78.56 145 LYS A N 1
ATOM 1153 C CA . LYS A 1 145 ? 6.852 10.136 -23.207 1.00 78.56 145 LYS A CA 1
ATOM 1154 C C . LYS A 1 145 ? 7.741 10.585 -24.373 1.00 78.56 145 LYS A C 1
ATOM 1156 O O . LYS A 1 145 ? 7.296 10.501 -25.513 1.00 78.56 145 LYS A O 1
ATOM 1161 N N . SER A 1 146 ? 8.974 11.040 -24.126 1.00 81.62 146 SER A N 1
ATOM 1162 C CA . SER A 1 146 ? 9.906 11.401 -25.210 1.00 81.62 146 SER A CA 1
ATOM 1163 C C . SER A 1 146 ? 10.461 10.183 -25.957 1.00 81.62 146 SER A C 1
ATOM 1165 O O . SER A 1 146 ? 10.854 10.316 -27.112 1.00 81.62 146 SER A O 1
ATOM 1167 N N . LEU A 1 147 ? 10.435 9.001 -25.333 1.00 84.94 147 LEU A N 1
ATOM 1168 C CA . LEU A 1 147 ? 10.781 7.717 -25.953 1.00 84.94 147 LEU A CA 1
ATOM 1169 C C . LEU A 1 147 ? 9.593 7.045 -26.665 1.00 84.94 147 LEU A C 1
ATOM 1171 O O . LEU A 1 147 ? 9.767 5.995 -27.274 1.00 84.94 147 LEU A O 1
ATOM 1175 N N . GLY A 1 148 ? 8.390 7.625 -26.591 1.00 87.12 148 GLY A N 1
ATOM 1176 C CA . GLY A 1 148 ? 7.176 7.042 -27.169 1.00 87.12 148 GLY A CA 1
ATOM 1177 C C . GLY A 1 148 ? 6.572 5.885 -26.364 1.00 87.12 148 GLY A C 1
ATOM 1178 O O . GLY A 1 148 ? 5.731 5.170 -26.899 1.00 87.12 148 GLY A O 1
ATOM 1179 N N . MET A 1 149 ? 6.965 5.698 -25.098 1.00 89.94 149 MET A N 1
ATOM 1180 C CA . MET A 1 149 ? 6.352 4.702 -24.212 1.00 89.94 149 MET A CA 1
ATOM 1181 C C . MET A 1 149 ? 4.942 5.147 -23.801 1.00 89.94 149 MET A C 1
ATOM 1183 O O . MET A 1 149 ? 4.740 6.292 -23.379 1.00 89.94 149 MET A O 1
ATOM 1187 N N . GLU A 1 150 ? 3.980 4.230 -23.841 1.00 88.38 150 GLU A N 1
ATOM 1188 C CA . GLU A 1 150 ? 2.662 4.447 -23.250 1.00 88.38 150 GLU A CA 1
ATOM 1189 C C . GLU A 1 150 ? 2.764 4.402 -21.709 1.00 88.38 150 GLU A C 1
ATOM 1191 O O . GLU A 1 150 ? 3.361 3.469 -21.159 1.00 88.38 150 GLU A O 1
ATOM 1196 N N . PRO A 1 151 ? 2.211 5.389 -20.973 1.00 86.06 151 PRO A N 1
ATOM 1197 C CA . PRO A 1 151 ? 2.243 5.372 -19.513 1.00 86.06 151 PRO A CA 1
ATOM 1198 C C . PRO A 1 151 ? 1.419 4.214 -18.944 1.00 86.06 151 PRO A C 1
ATOM 1200 O O . PRO A 1 151 ? 0.207 4.152 -19.153 1.00 86.06 151 PRO A O 1
ATOM 1203 N N . VAL A 1 152 ? 2.055 3.345 -18.161 1.00 87.38 152 VAL A N 1
ATOM 1204 C CA . VAL A 1 152 ? 1.384 2.250 -17.438 1.00 87.38 152 VAL A CA 1
ATOM 1205 C C . VAL A 1 152 ? 1.043 2.659 -16.008 1.00 87.38 152 VAL A C 1
ATOM 1207 O O . VAL A 1 152 ? 1.582 3.638 -15.491 1.00 87.38 152 VAL A O 1
ATOM 1210 N N . LEU A 1 153 ? 0.129 1.924 -15.373 1.00 87.69 153 LEU A N 1
ATOM 1211 C CA . LEU A 1 153 ? -0.220 2.112 -13.967 1.00 87.69 153 LEU A CA 1
ATOM 1212 C C . LEU A 1 153 ? 0.882 1.519 -13.072 1.00 87.69 153 LEU A C 1
ATOM 1214 O O . LEU A 1 153 ? 1.048 0.303 -13.032 1.00 87.69 153 LEU A O 1
ATOM 1218 N N . CYS A 1 154 ? 1.596 2.376 -12.348 1.00 88.44 154 CYS A N 1
ATOM 1219 C CA . CYS A 1 154 ? 2.663 2.012 -11.415 1.00 88.44 154 CYS A CA 1
ATOM 1220 C C . CYS A 1 154 ? 2.188 2.173 -9.965 1.00 88.44 154 CYS A C 1
ATOM 1222 O O . CYS A 1 154 ? 1.456 3.117 -9.657 1.00 88.44 154 CYS A O 1
ATOM 1224 N N . HIS A 1 155 ? 2.653 1.308 -9.063 1.00 91.12 155 HIS A N 1
ATOM 1225 C CA . HIS A 1 155 ? 2.393 1.379 -7.622 1.00 91.12 155 HIS A CA 1
ATOM 1226 C C . HIS A 1 155 ? 3.027 2.627 -6.987 1.00 91.12 155 HIS A C 1
ATOM 1228 O O . HIS A 1 155 ? 2.451 3.246 -6.094 1.00 91.12 155 HIS A O 1
ATOM 1234 N N . GLY A 1 156 ? 4.226 3.002 -7.443 1.00 86.69 156 GLY A N 1
ATOM 1235 C CA . GLY A 1 156 ? 4.993 4.153 -6.958 1.00 86.69 156 GLY A CA 1
ATOM 1236 C C . GLY A 1 156 ? 5.749 3.909 -5.647 1.00 86.69 156 GLY A C 1
ATOM 1237 O O . GLY A 1 156 ? 6.657 4.670 -5.325 1.00 86.69 156 GLY A O 1
ATOM 1238 N N . ASP A 1 157 ? 5.411 2.846 -4.913 1.00 88.62 157 ASP A N 1
ATOM 1239 C CA . ASP A 1 157 ? 6.160 2.346 -3.753 1.00 88.62 157 ASP A CA 1
ATOM 1240 C C . ASP A 1 157 ? 6.094 0.808 -3.672 1.00 88.62 157 ASP A C 1
ATOM 1242 O O . ASP A 1 157 ? 5.496 0.250 -2.754 1.00 88.62 157 ASP A O 1
ATOM 1246 N N . LEU A 1 158 ? 6.594 0.091 -4.684 1.00 88.81 158 LEU A N 1
ATOM 1247 C CA . LEU A 1 158 ? 6.563 -1.379 -4.691 1.00 88.81 158 LEU A CA 1
ATOM 1248 C C . LEU A 1 158 ? 7.802 -1.970 -3.997 1.00 88.81 158 LEU A C 1
ATOM 1250 O O . LEU A 1 158 ? 8.907 -1.901 -4.527 1.00 88.81 158 LEU A O 1
ATOM 1254 N N . TRP A 1 159 ? 7.628 -2.563 -2.815 1.00 89.06 159 TRP A N 1
ATOM 1255 C CA . TRP A 1 159 ? 8.685 -3.262 -2.069 1.00 89.06 159 TRP A CA 1
ATOM 1256 C C . TRP A 1 159 ? 8.093 -4.326 -1.132 1.00 89.06 159 TRP A C 1
ATOM 1258 O O . TRP A 1 159 ? 6.878 -4.401 -0.963 1.00 89.06 159 TRP A O 1
ATOM 1268 N N . ALA A 1 160 ? 8.936 -5.182 -0.544 1.00 87.19 160 ALA A N 1
ATOM 1269 C CA . ALA A 1 160 ? 8.510 -6.420 0.121 1.00 87.19 160 ALA A CA 1
ATOM 1270 C C . ALA A 1 160 ? 7.487 -6.255 1.264 1.00 87.19 160 ALA A C 1
ATOM 1272 O O . ALA A 1 160 ? 6.692 -7.165 1.476 1.00 87.19 160 ALA A O 1
ATOM 1273 N N . THR A 1 161 ? 7.460 -5.125 1.980 1.00 86.69 161 THR A N 1
ATOM 1274 C CA . THR A 1 161 ? 6.454 -4.858 3.032 1.00 86.69 161 THR A CA 1
ATOM 1275 C C . THR A 1 161 ? 5.062 -4.572 2.473 1.00 86.69 161 THR A C 1
ATOM 1277 O O . THR A 1 161 ? 4.066 -4.790 3.159 1.00 86.69 161 THR A O 1
ATOM 1280 N N . ASN A 1 162 ? 4.996 -4.109 1.224 1.00 89.44 162 ASN A N 1
ATOM 1281 C CA . ASN A 1 162 ? 3.769 -3.762 0.511 1.00 89.44 162 ASN A CA 1
ATOM 1282 C C . ASN A 1 162 ? 3.205 -4.967 -0.277 1.00 89.44 162 ASN A C 1
ATOM 1284 O O . ASN A 1 162 ? 2.250 -4.833 -1.043 1.00 89.44 162 ASN A O 1
ATOM 1288 N N . LEU A 1 163 ? 3.778 -6.158 -0.059 1.00 89.88 163 LEU A N 1
ATOM 1289 C CA . LEU A 1 163 ? 3.376 -7.442 -0.629 1.00 89.88 163 LEU A CA 1
ATOM 1290 C C . LEU A 1 163 ? 2.980 -8.400 0.507 1.00 89.88 163 LEU A C 1
ATOM 1292 O O . LEU A 1 163 ? 3.816 -8.814 1.309 1.00 89.88 163 LEU A O 1
ATOM 1296 N N . ILE A 1 164 ? 1.700 -8.770 0.583 1.00 86.62 164 ILE A N 1
ATOM 1297 C CA . ILE A 1 164 ? 1.197 -9.734 1.567 1.00 86.62 164 ILE A CA 1
ATOM 1298 C C . ILE A 1 164 ? 1.330 -11.146 0.998 1.00 86.62 164 ILE A C 1
ATOM 1300 O O . ILE A 1 164 ? 0.639 -11.515 0.048 1.00 86.62 164 ILE A O 1
ATOM 1304 N N . TRP A 1 165 ? 2.179 -11.953 1.631 1.00 87.19 165 TRP A N 1
ATOM 1305 C CA . TRP A 1 165 ? 2.428 -13.344 1.258 1.00 87.19 165 TRP A CA 1
ATOM 1306 C C . TRP A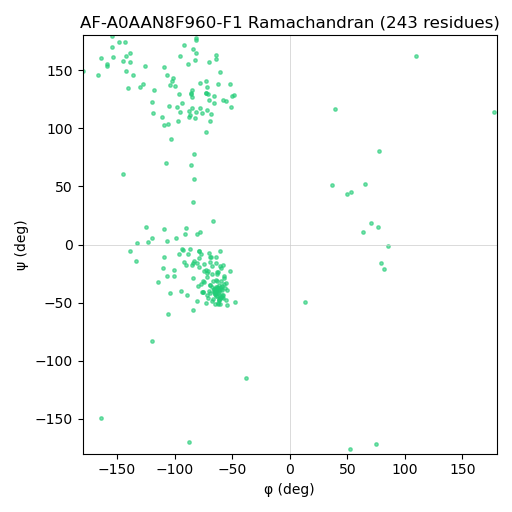 1 165 ? 1.693 -14.327 2.169 1.00 87.19 165 TRP A C 1
ATOM 1308 O O . TRP A 1 165 ? 1.605 -14.148 3.385 1.00 87.19 165 TRP A O 1
ATOM 1318 N N . LYS A 1 166 ? 1.209 -15.412 1.571 1.00 86.25 166 LYS A N 1
ATOM 1319 C CA . LYS A 1 166 ? 0.534 -16.526 2.230 1.00 86.25 166 LYS A CA 1
ATOM 1320 C C . LYS A 1 166 ? 1.414 -17.762 2.164 1.00 86.25 166 LYS A C 1
ATOM 1322 O O . LYS A 1 166 ? 1.613 -18.350 1.102 1.00 86.25 166 LYS A O 1
ATOM 1327 N N . ASN A 1 167 ? 1.935 -18.150 3.323 1.00 82.44 167 ASN A N 1
ATOM 1328 C CA . ASN A 1 167 ? 2.802 -19.312 3.467 1.00 82.44 167 ASN A CA 1
ATOM 1329 C C . ASN A 1 167 ? 1.987 -20.605 3.329 1.00 82.44 167 ASN A C 1
ATOM 1331 O O . ASN A 1 167 ? 1.395 -21.085 4.298 1.00 82.44 167 ASN A O 1
ATOM 1335 N N . ASN A 1 168 ? 1.976 -21.179 2.126 1.00 77.25 168 ASN A N 1
ATOM 1336 C CA . ASN A 1 168 ? 1.547 -22.558 1.913 1.00 77.25 168 ASN A CA 1
ATOM 1337 C C . ASN A 1 168 ? 2.720 -23.519 2.187 1.00 77.25 168 ASN A C 1
ATOM 1339 O O . ASN A 1 168 ? 3.865 -23.100 2.341 1.00 77.25 168 ASN A O 1
ATOM 1343 N N . LYS A 1 169 ? 2.447 -24.829 2.267 1.00 71.94 169 LYS A N 1
ATOM 1344 C CA . LYS A 1 169 ? 3.461 -25.842 2.638 1.00 71.94 169 LYS A CA 1
ATOM 1345 C C . LYS A 1 169 ? 4.564 -26.076 1.594 1.00 71.94 169 LYS A C 1
ATOM 1347 O O . LYS A 1 169 ? 5.545 -26.733 1.924 1.00 71.94 169 LYS A O 1
ATOM 1352 N N . SER A 1 170 ? 4.378 -25.608 0.362 1.00 75.44 170 SER A N 1
ATOM 1353 C CA . SER A 1 170 ? 5.338 -25.730 -0.741 1.00 75.44 170 SER A CA 1
ATOM 1354 C C . SER A 1 170 ? 6.027 -24.398 -1.032 1.00 75.44 170 SER A C 1
ATOM 1356 O O . SER A 1 170 ? 7.242 -24.302 -0.912 1.00 75.44 170 SER A O 1
ATOM 1358 N N . GLU A 1 171 ? 5.249 -23.373 -1.384 1.00 81.81 171 GLU A N 1
ATOM 1359 C CA . GLU A 1 171 ? 5.739 -22.067 -1.836 1.00 81.81 171 GLU A CA 1
ATOM 1360 C C . GLU A 1 171 ? 4.850 -20.927 -1.295 1.00 81.81 171 GLU A C 1
ATOM 1362 O O . GLU A 1 171 ? 3.644 -21.129 -1.088 1.00 81.81 171 GLU A O 1
ATOM 1367 N N . PRO A 1 172 ? 5.407 -19.725 -1.050 1.00 82.00 172 PRO A N 1
ATOM 1368 C CA . PRO A 1 172 ? 4.626 -18.553 -0.670 1.00 82.00 172 PRO A CA 1
ATOM 1369 C C . PRO A 1 172 ? 3.845 -18.010 -1.875 1.00 82.00 172 PRO A C 1
ATOM 1371 O O . PRO A 1 172 ? 4.410 -17.762 -2.937 1.00 82.00 172 PRO A O 1
ATOM 1374 N N . VAL A 1 173 ? 2.544 -17.777 -1.699 1.00 87.00 173 VAL A N 1
ATOM 1375 C CA . VAL A 1 173 ? 1.673 -17.185 -2.731 1.00 87.00 173 VAL A CA 1
ATOM 1376 C C . VAL A 1 173 ? 1.399 -15.722 -2.389 1.00 87.00 173 VAL A C 1
ATOM 1378 O O . VAL A 1 173 ? 1.149 -15.404 -1.226 1.00 87.00 173 VAL A O 1
ATOM 1381 N N . LEU A 1 174 ? 1.443 -14.828 -3.379 1.00 87.12 174 LEU A N 1
ATOM 1382 C CA . LEU A 1 174 ? 1.060 -13.426 -3.201 1.00 87.12 174 LEU A CA 1
ATOM 1383 C C . LEU A 1 174 ? -0.467 -13.334 -3.037 1.00 87.12 174 LEU A C 1
ATOM 1385 O O . LEU A 1 174 ? -1.208 -13.672 -3.954 1.00 87.12 174 LEU A O 1
ATOM 1389 N N . GLU A 1 175 ? -0.932 -12.896 -1.867 1.00 86.38 175 GLU A N 1
ATOM 1390 C CA . GLU A 1 175 ? -2.361 -12.800 -1.523 1.00 86.38 175 GLU A CA 1
ATOM 1391 C C . GLU A 1 175 ? -2.889 -11.359 -1.667 1.00 86.38 175 GLU A C 1
ATOM 1393 O O . GLU A 1 175 ? -4.075 -11.173 -1.931 1.00 86.38 175 GLU A O 1
ATOM 1398 N N . ALA A 1 176 ? -2.035 -10.333 -1.515 1.00 86.88 176 ALA A N 1
ATOM 1399 C CA . ALA A 1 176 ? -2.388 -8.941 -1.815 1.00 86.88 176 ALA A CA 1
ATOM 1400 C C . ALA A 1 176 ? -1.175 -8.032 -2.079 1.00 86.88 176 ALA A C 1
ATOM 1402 O O . ALA A 1 176 ? -0.100 -8.234 -1.516 1.00 86.88 176 ALA A O 1
ATOM 1403 N N . VAL A 1 177 ? -1.397 -6.971 -2.857 1.00 89.31 177 VAL A N 1
ATOM 1404 C CA . VAL A 1 177 ? -0.556 -5.762 -2.909 1.00 89.31 177 VAL A CA 1
ATOM 1405 C C . VAL A 1 177 ? -1.263 -4.657 -2.112 1.00 89.31 177 VAL A C 1
ATOM 1407 O O . VAL A 1 177 ? -2.495 -4.571 -2.138 1.00 89.31 177 VAL A O 1
ATOM 1410 N N . ILE A 1 178 ? -0.515 -3.844 -1.360 1.00 87.94 178 ILE A N 1
ATOM 1411 C CA . ILE A 1 178 ? -1.059 -2.825 -0.444 1.00 87.94 178 ILE A CA 1
ATOM 1412 C C . ILE A 1 178 ? -0.273 -1.508 -0.487 1.00 87.94 178 ILE A C 1
ATOM 1414 O O . ILE A 1 178 ? 0.871 -1.475 -0.911 1.00 87.94 178 ILE A O 1
ATOM 1418 N N . ASP A 1 179 ? -0.868 -0.445 0.061 1.00 84.62 179 ASP A N 1
ATOM 1419 C CA . ASP A 1 179 ? -0.271 0.896 0.181 1.00 84.62 179 ASP A CA 1
ATOM 1420 C C . ASP A 1 179 ? 0.003 1.615 -1.155 1.00 84.62 179 ASP A C 1
ATOM 1422 O O . ASP A 1 179 ? 1.072 2.166 -1.409 1.00 84.62 179 ASP A O 1
ATOM 1426 N N . PHE A 1 180 ? -1.034 1.687 -1.992 1.00 86.19 180 PHE A N 1
ATOM 1427 C CA . PHE A 1 180 ? -1.066 2.429 -3.258 1.00 86.19 180 PHE A CA 1
ATOM 1428 C C . PHE A 1 180 ? -0.975 3.969 -3.100 1.00 86.19 180 PHE A C 1
ATOM 1430 O O . PHE A 1 180 ? -1.315 4.697 -4.030 1.00 86.19 180 PHE A O 1
ATOM 1437 N N . GLN A 1 181 ? -0.479 4.498 -1.972 1.00 80.50 181 GLN A N 1
ATOM 1438 C CA . GLN A 1 181 ? -0.402 5.937 -1.654 1.00 80.50 181 GLN A CA 1
ATOM 1439 C C . GLN A 1 181 ? 0.444 6.788 -2.627 1.00 80.50 181 GLN A C 1
ATOM 1441 O O . GLN A 1 181 ? 0.497 8.008 -2.490 1.00 80.50 181 GLN A O 1
ATOM 1446 N N . ASN A 1 182 ? 1.122 6.159 -3.592 1.00 83.56 182 ASN A N 1
ATOM 1447 C CA . ASN A 1 182 ? 1.900 6.804 -4.652 1.00 83.56 182 ASN A CA 1
ATOM 1448 C C . ASN A 1 182 ? 1.469 6.348 -6.069 1.00 83.56 182 ASN A C 1
ATOM 1450 O O . ASN A 1 182 ? 2.207 6.573 -7.031 1.00 83.56 182 ASN A O 1
ATOM 1454 N N . VAL A 1 183 ? 0.304 5.700 -6.224 1.00 87.38 183 VAL A N 1
ATOM 1455 C CA . VAL A 1 183 ? -0.115 5.068 -7.490 1.00 87.38 183 VAL A CA 1
ATOM 1456 C C . VAL A 1 183 ? -0.356 6.090 -8.605 1.00 87.38 183 VAL A C 1
ATOM 1458 O O . VAL A 1 183 ? -1.106 7.055 -8.458 1.00 87.38 183 VAL A O 1
ATOM 1461 N N . HIS A 1 184 ? 0.267 5.894 -9.765 1.00 84.19 184 HIS A N 1
ATOM 1462 C CA . HIS A 1 184 ? 0.220 6.868 -10.857 1.00 84.19 184 HIS A CA 1
ATOM 1463 C C . HIS A 1 184 ? 0.408 6.218 -12.228 1.00 84.19 184 HIS A C 1
ATOM 1465 O O . HIS A 1 184 ? 0.930 5.117 -12.343 1.00 84.19 184 HIS A O 1
ATOM 1471 N N . PHE A 1 185 ? 0.012 6.928 -13.286 1.00 84.50 185 PHE A N 1
ATOM 1472 C CA . PHE A 1 185 ? 0.389 6.563 -14.653 1.00 84.50 185 PHE A CA 1
ATOM 1473 C C . PHE A 1 185 ? 1.762 7.156 -14.990 1.00 84.50 185 PHE A C 1
ATOM 1475 O O . PHE A 1 185 ? 1.896 8.387 -15.001 1.00 84.50 185 PHE A O 1
ATOM 1482 N N . GLY A 1 186 ? 2.752 6.299 -15.257 1.00 85.88 186 GLY A N 1
ATOM 1483 C CA . GLY A 1 186 ? 4.164 6.674 -15.367 1.00 85.88 186 GLY A CA 1
ATOM 1484 C C . GLY A 1 186 ? 5.051 5.627 -16.057 1.00 85.88 186 GLY A C 1
ATOM 1485 O O . GLY A 1 186 ? 4.614 4.923 -16.967 1.00 85.88 186 GLY A O 1
ATOM 1486 N N . CYS A 1 187 ? 6.325 5.575 -15.653 1.00 87.06 187 CYS A N 1
ATOM 1487 C CA . CYS A 1 187 ? 7.324 4.630 -16.166 1.00 87.06 187 CYS A CA 1
ATOM 1488 C C . CYS A 1 187 ? 7.244 3.296 -15.402 1.00 87.06 187 CYS A C 1
ATOM 1490 O O . CYS A 1 187 ? 7.296 3.350 -14.169 1.00 87.06 187 CYS A O 1
ATOM 1492 N N . PRO A 1 188 ? 7.232 2.116 -16.060 1.00 87.62 188 PRO A N 1
ATOM 1493 C CA . PRO A 1 188 ? 7.252 0.823 -15.356 1.00 87.62 188 PRO A CA 1
ATOM 1494 C C . PRO A 1 188 ? 8.447 0.693 -14.397 1.00 87.62 188 PRO A C 1
ATOM 1496 O O . PRO A 1 188 ? 8.335 0.119 -13.317 1.00 87.62 188 PRO A O 1
ATOM 1499 N N . ASN A 1 189 ? 9.588 1.292 -14.753 1.00 89.81 189 ASN A N 1
ATOM 1500 C CA . ASN A 1 189 ? 10.815 1.213 -13.965 1.00 89.81 189 ASN A CA 1
ATOM 1501 C C . ASN A 1 189 ? 10.782 1.970 -12.633 1.00 89.81 189 ASN A C 1
ATOM 1503 O O . ASN A 1 189 ? 11.687 1.771 -11.829 1.00 89.81 189 ASN A O 1
ATOM 1507 N N . VAL A 1 190 ? 9.739 2.761 -12.341 1.00 87.88 190 VAL A N 1
ATOM 1508 C CA . VAL A 1 190 ? 9.541 3.293 -10.980 1.00 87.88 190 VAL A CA 1
ATOM 1509 C C . VAL A 1 190 ? 9.406 2.147 -9.975 1.00 87.88 190 VAL A C 1
ATOM 1511 O O . VAL A 1 190 ? 10.045 2.179 -8.925 1.00 87.88 190 VAL A O 1
ATOM 1514 N N . ASP A 1 191 ? 8.640 1.109 -10.315 1.00 90.88 191 ASP A N 1
ATOM 1515 C CA . ASP A 1 191 ? 8.420 -0.026 -9.419 1.00 90.88 191 ASP A CA 1
ATOM 1516 C C . ASP A 1 191 ? 9.603 -1.007 -9.435 1.00 90.88 191 ASP A C 1
ATOM 1518 O O . ASP A 1 191 ? 9.974 -1.517 -8.379 1.00 90.88 191 ASP A O 1
ATOM 1522 N N . PHE A 1 192 ? 10.263 -1.216 -10.585 1.00 91.44 192 PHE A N 1
ATOM 1523 C CA . PHE A 1 192 ? 11.452 -2.083 -10.665 1.00 91.44 192 PHE A CA 1
ATOM 1524 C C . PHE A 1 192 ? 12.656 -1.521 -9.911 1.00 91.44 192 PHE A C 1
ATOM 1526 O O . PHE A 1 192 ? 13.262 -2.237 -9.115 1.00 91.44 192 PHE A O 1
ATOM 1533 N N . VAL A 1 193 ? 12.979 -0.236 -10.086 1.00 89.25 193 VAL A N 1
ATOM 1534 C CA . VAL A 1 193 ? 14.072 0.393 -9.330 1.00 89.25 193 VAL A CA 1
ATOM 1535 C C . VAL A 1 193 ? 13.741 0.419 -7.838 1.00 89.25 193 VAL A C 1
ATOM 1537 O O . VAL A 1 193 ? 14.629 0.170 -7.022 1.00 89.25 193 VAL A O 1
ATOM 1540 N N . ARG A 1 194 ? 12.470 0.624 -7.456 1.00 90.00 194 ARG A N 1
ATOM 1541 C CA . ARG A 1 194 ? 12.050 0.576 -6.048 1.00 90.00 194 ARG A CA 1
ATOM 1542 C C . ARG A 1 194 ? 12.206 -0.819 -5.439 1.00 90.00 194 ARG A C 1
ATOM 1544 O O . ARG A 1 194 ? 12.853 -0.924 -4.397 1.00 90.00 194 ARG A O 1
ATOM 1551 N N . ILE A 1 195 ? 11.690 -1.874 -6.077 1.00 91.62 195 ILE A N 1
ATOM 1552 C CA . ILE A 1 195 ? 11.757 -3.233 -5.519 1.00 91.62 195 ILE A CA 1
ATOM 1553 C C . ILE A 1 195 ? 13.186 -3.790 -5.544 1.00 91.62 195 ILE A C 1
ATOM 1555 O O . ILE A 1 195 ? 13.625 -4.365 -4.551 1.00 91.62 195 ILE A O 1
ATOM 1559 N N . PHE A 1 196 ? 13.966 -3.557 -6.606 1.00 92.38 196 PHE A N 1
ATOM 1560 C CA . PHE A 1 196 ? 15.361 -4.007 -6.648 1.00 92.38 196 PHE A CA 1
ATOM 1561 C C . PHE A 1 196 ? 16.245 -3.225 -5.660 1.00 92.38 196 PHE A C 1
ATOM 1563 O O . PHE A 1 196 ? 17.143 -3.807 -5.057 1.00 92.38 196 PHE A O 1
ATOM 1570 N N . SER A 1 197 ? 15.988 -1.932 -5.429 1.00 88.38 197 SER A N 1
ATOM 1571 C CA . SER A 1 197 ? 16.747 -1.150 -4.437 1.00 88.38 197 SER A CA 1
ATOM 1572 C C . SER A 1 197 ? 16.364 -1.456 -2.990 1.00 88.38 197 SER A C 1
ATOM 1574 O O . SER A 1 197 ? 17.215 -1.365 -2.111 1.00 88.38 197 SER A O 1
ATOM 1576 N N . ALA A 1 198 ? 15.105 -1.819 -2.728 1.00 86.94 198 ALA A N 1
ATOM 1577 C CA . ALA A 1 198 ? 14.617 -2.123 -1.382 1.00 86.94 198 ALA A CA 1
ATOM 1578 C C . ALA A 1 198 ? 14.750 -3.605 -0.983 1.00 86.94 198 ALA A C 1
ATOM 1580 O O . ALA A 1 198 ? 14.632 -3.919 0.201 1.00 86.94 198 ALA A O 1
ATOM 1581 N N . CYS A 1 199 ? 14.929 -4.526 -1.940 1.00 90.38 199 CYS A N 1
ATOM 1582 C CA . CYS A 1 199 ? 14.832 -5.972 -1.688 1.00 90.38 199 CYS A CA 1
ATOM 1583 C C . CYS A 1 199 ? 15.986 -6.819 -2.260 1.00 90.38 199 CYS A C 1
ATOM 1585 O O . CYS A 1 199 ? 15.967 -8.035 -2.087 1.00 90.38 199 CYS A O 1
ATOM 1587 N N . MET A 1 200 ? 16.990 -6.219 -2.909 1.00 91.56 200 MET A N 1
ATOM 1588 C CA . MET A 1 200 ? 18.193 -6.916 -3.393 1.00 91.56 200 MET A CA 1
ATOM 1589 C C . MET A 1 200 ? 19.461 -6.241 -2.863 1.00 91.56 200 MET A C 1
ATOM 1591 O O . MET A 1 200 ? 19.469 -5.037 -2.607 1.00 91.56 200 MET A O 1
ATOM 1595 N N . SER A 1 201 ? 20.566 -6.986 -2.736 1.00 91.88 201 SER A N 1
ATOM 1596 C CA . SER A 1 201 ? 21.856 -6.348 -2.460 1.00 91.88 201 SER A CA 1
ATOM 1597 C C . SER A 1 201 ? 22.347 -5.561 -3.683 1.00 91.88 201 SER A C 1
ATOM 1599 O O . SER A 1 201 ? 22.006 -5.868 -4.828 1.00 91.88 201 SER A O 1
ATOM 1601 N N . GLY A 1 202 ? 23.220 -4.575 -3.462 1.00 90.19 202 GLY A N 1
ATOM 1602 C CA . GLY A 1 202 ? 23.857 -3.820 -4.549 1.00 90.19 202 GLY A CA 1
ATOM 1603 C C . GLY A 1 202 ? 24.767 -4.658 -5.462 1.00 90.19 202 GLY A C 1
ATOM 1604 O O . GLY A 1 202 ? 25.181 -4.162 -6.508 1.00 90.19 202 GLY A O 1
ATOM 1605 N N . LYS A 1 203 ? 25.076 -5.910 -5.087 1.00 94.12 203 LYS A N 1
ATOM 1606 C CA . LYS A 1 203 ? 25.706 -6.903 -5.966 1.00 94.12 203 LYS A CA 1
ATOM 1607 C C . LYS A 1 203 ? 24.641 -7.598 -6.813 1.00 94.12 203 LYS A C 1
ATOM 1609 O O . LYS A 1 203 ? 24.697 -7.529 -8.032 1.00 94.12 203 LYS A O 1
ATOM 1614 N N . ASP A 1 204 ? 23.644 -8.208 -6.176 1.00 94.44 204 ASP A N 1
ATOM 1615 C CA . ASP A 1 204 ? 22.636 -9.017 -6.875 1.00 94.44 204 ASP A CA 1
ATOM 1616 C C . ASP A 1 204 ? 21.805 -8.168 -7.847 1.00 94.44 204 ASP A C 1
ATOM 1618 O O . ASP A 1 204 ? 21.419 -8.650 -8.908 1.00 94.44 204 ASP A O 1
ATOM 1622 N N . ARG A 1 205 ? 21.581 -6.881 -7.533 1.00 93.31 205 ARG A N 1
ATOM 1623 C CA . ARG A 1 205 ? 20.969 -5.934 -8.474 1.00 93.31 205 ARG A CA 1
ATOM 1624 C C . ARG A 1 205 ? 21.820 -5.786 -9.737 1.00 93.31 205 ARG A C 1
ATOM 1626 O O . ARG A 1 205 ? 21.298 -5.992 -10.825 1.00 93.31 205 ARG A O 1
ATOM 1633 N N . LYS A 1 206 ? 23.125 -5.518 -9.608 1.00 91.44 206 LYS A N 1
ATOM 1634 C CA . LYS A 1 206 ? 24.052 -5.384 -10.751 1.00 91.44 206 LYS A CA 1
ATOM 1635 C C . LYS A 1 206 ? 24.160 -6.664 -11.577 1.00 91.44 206 LYS A C 1
ATOM 1637 O O . LYS A 1 206 ? 24.189 -6.582 -12.800 1.00 91.44 206 LYS A O 1
ATOM 1642 N N . ASP A 1 207 ? 24.170 -7.817 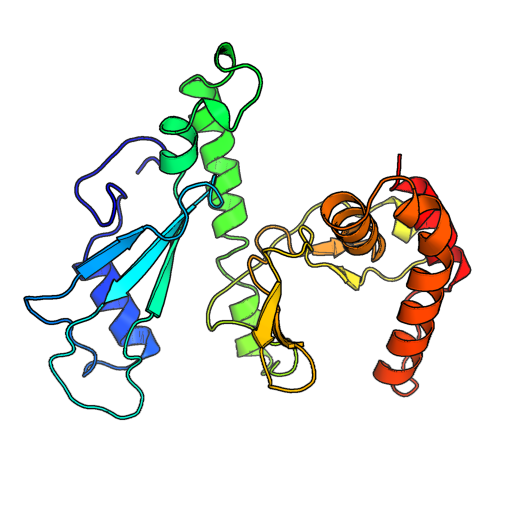-10.919 1.00 96.31 207 ASP A N 1
ATOM 1643 C CA . ASP A 1 207 ? 24.350 -9.112 -11.577 1.00 96.31 207 ASP A CA 1
ATOM 1644 C C . ASP A 1 207 ? 23.069 -9.628 -12.266 1.00 96.31 207 ASP A C 1
ATOM 1646 O O . ASP A 1 207 ? 23.157 -10.525 -13.109 1.00 96.31 207 ASP A O 1
ATOM 1650 N N . HIS A 1 208 ? 21.876 -9.128 -11.898 1.00 96.19 208 HIS A N 1
ATOM 1651 C CA . HIS A 1 208 ? 20.601 -9.742 -12.306 1.00 96.19 208 HIS A CA 1
ATOM 1652 C C . HIS A 1 208 ? 19.511 -8.796 -12.846 1.00 96.19 208 HIS A C 1
ATOM 1654 O O . HIS A 1 208 ? 18.571 -9.315 -13.455 1.00 96.19 208 HIS A O 1
ATOM 1660 N N . TRP A 1 209 ? 19.599 -7.465 -12.682 1.00 95.00 209 TRP A N 1
ATOM 1661 C CA . TRP A 1 209 ? 18.537 -6.507 -13.068 1.00 95.00 209 TRP A CA 1
ATOM 1662 C C . TRP A 1 209 ? 17.987 -6.740 -14.488 1.00 95.00 209 TRP A C 1
ATOM 1664 O O . TRP A 1 209 ? 16.779 -6.888 -14.666 1.00 95.00 209 TRP A O 1
ATOM 1674 N N . GLU A 1 210 ? 18.872 -6.861 -15.480 1.00 96.81 210 GLU A N 1
ATOM 1675 C CA . GLU A 1 210 ? 18.542 -7.049 -16.897 1.00 96.81 210 GLU A CA 1
ATOM 1676 C C . GLU A 1 210 ? 17.761 -8.352 -17.121 1.00 96.81 210 GLU A C 1
ATOM 1678 O O . GLU A 1 210 ? 16.676 -8.348 -17.701 1.00 96.81 210 GLU A O 1
ATOM 1683 N N . SER A 1 211 ? 18.245 -9.459 -16.548 1.00 97.31 211 SER A N 1
ATOM 1684 C CA . SER A 1 211 ? 17.590 -10.772 -16.636 1.00 97.31 211 SER A CA 1
ATOM 1685 C C . SER A 1 211 ? 16.211 -10.813 -15.957 1.00 97.31 211 SER A C 1
ATOM 1687 O O . SER A 1 211 ? 15.319 -11.547 -16.393 1.00 97.31 211 SER A O 1
ATOM 1689 N N . LEU A 1 212 ? 16.010 -10.008 -14.907 1.00 96.12 212 LEU A N 1
ATOM 1690 C CA . LEU A 1 212 ? 14.735 -9.884 -14.203 1.00 96.12 212 LEU A CA 1
ATOM 1691 C C . LEU A 1 212 ? 13.736 -9.036 -15.000 1.00 96.12 212 LEU A C 1
ATOM 1693 O O . LEU A 1 212 ? 12.575 -9.431 -15.113 1.00 96.12 212 LEU A O 1
ATOM 1697 N N . LEU A 1 213 ? 14.185 -7.934 -15.613 1.00 95.94 213 LEU A N 1
ATOM 1698 C CA . LEU A 1 213 ? 13.370 -7.125 -16.528 1.00 95.94 213 LEU A CA 1
ATOM 1699 C C . LEU A 1 213 ? 12.989 -7.908 -17.787 1.00 95.94 213 LEU A C 1
ATOM 1701 O O . LEU A 1 213 ? 11.823 -7.894 -18.175 1.00 95.94 213 LEU A O 1
ATOM 1705 N N . GLU A 1 214 ? 13.919 -8.662 -18.380 1.00 97.44 214 GLU A N 1
ATOM 1706 C CA . GLU A 1 214 ? 13.621 -9.599 -19.466 1.00 97.44 214 GLU A CA 1
ATOM 1707 C C . GLU A 1 214 ? 12.534 -10.605 -19.070 1.00 97.44 214 GLU A C 1
ATOM 1709 O O . GLU A 1 214 ? 11.605 -10.861 -19.839 1.00 97.44 214 GLU A O 1
ATOM 1714 N N . LYS A 1 215 ? 12.657 -11.213 -17.882 1.00 96.31 215 LYS A N 1
ATOM 1715 C CA . LYS A 1 215 ? 11.706 -12.219 -17.396 1.00 96.31 215 LYS A CA 1
ATOM 1716 C C . LYS A 1 215 ? 10.328 -11.607 -17.146 1.00 96.31 215 LYS A C 1
ATOM 1718 O O . LYS A 1 215 ? 9.331 -12.205 -17.542 1.00 96.31 215 LYS A O 1
ATOM 1723 N N . PHE A 1 216 ? 10.268 -10.405 -16.570 1.00 94.06 216 PHE A N 1
ATOM 1724 C CA . PHE A 1 216 ? 9.022 -9.654 -16.443 1.00 94.06 216 PHE A CA 1
ATOM 1725 C C . PHE A 1 216 ? 8.416 -9.314 -17.811 1.00 94.06 216 PHE A C 1
ATOM 1727 O O . PHE A 1 216 ? 7.239 -9.575 -18.025 1.00 94.06 216 PHE A O 1
ATOM 1734 N N . TYR A 1 217 ? 9.205 -8.798 -18.758 1.00 95.25 217 TYR A N 1
ATOM 1735 C CA . TYR A 1 217 ? 8.729 -8.433 -20.097 1.00 95.25 217 TYR A CA 1
ATOM 1736 C C . TYR A 1 217 ? 8.144 -9.640 -20.848 1.00 95.25 217 TYR A C 1
ATOM 1738 O O . TYR A 1 217 ? 7.119 -9.526 -21.522 1.00 95.25 217 TYR A O 1
ATOM 1746 N N . LYS A 1 218 ? 8.759 -10.819 -20.683 1.00 95.62 218 LYS A N 1
ATOM 1747 C CA . LYS A 1 218 ? 8.258 -12.095 -21.218 1.00 95.62 218 LYS A CA 1
ATOM 1748 C C . LYS A 1 218 ? 6.916 -12.492 -20.592 1.00 95.62 218 LYS A C 1
ATOM 1750 O O . LYS A 1 218 ? 6.035 -12.899 -21.341 1.00 95.62 218 LYS A O 1
ATOM 1755 N N . TYR A 1 219 ? 6.732 -12.329 -19.278 1.00 93.88 219 TYR A N 1
ATOM 1756 C CA . TYR A 1 219 ? 5.430 -12.557 -18.634 1.00 93.88 219 TYR A CA 1
ATOM 1757 C C . TYR A 1 219 ? 4.382 -11.521 -19.056 1.00 93.88 219 TYR A C 1
ATOM 1759 O O . TYR A 1 219 ? 3.314 -11.912 -19.503 1.00 93.88 219 TYR A O 1
ATOM 1767 N N . LEU A 1 220 ? 4.691 -10.220 -19.018 1.00 91.81 220 LEU A N 1
ATOM 1768 C CA . LEU A 1 220 ? 3.768 -9.155 -19.433 1.00 91.81 220 LEU A CA 1
ATOM 1769 C C . LEU A 1 220 ? 3.238 -9.377 -20.858 1.00 91.81 220 LEU A C 1
ATOM 1771 O O . LEU A 1 220 ? 2.060 -9.161 -21.116 1.00 91.81 220 LEU A O 1
ATOM 1775 N N . LYS A 1 221 ? 4.087 -9.852 -21.776 1.00 91.81 221 LYS A N 1
ATOM 1776 C CA . LYS A 1 221 ? 3.681 -10.187 -23.147 1.00 91.81 221 LYS A CA 1
ATOM 1777 C C . LYS A 1 221 ? 2.731 -11.395 -23.240 1.00 91.81 221 LYS A C 1
ATOM 1779 O O . LYS A 1 221 ? 1.992 -11.489 -24.215 1.00 91.81 221 LYS A O 1
ATOM 1784 N N . VAL A 1 222 ? 2.756 -12.307 -22.266 1.00 93.06 222 VAL A N 1
ATOM 1785 C CA . VAL A 1 222 ? 1.795 -13.419 -22.151 1.00 93.06 222 VAL A CA 1
ATOM 1786 C C . VAL A 1 222 ? 0.489 -12.927 -21.525 1.00 93.06 222 VAL A C 1
ATOM 1788 O O . VAL A 1 222 ? -0.565 -13.140 -22.110 1.00 93.06 222 VAL A O 1
ATOM 1791 N N . GLU A 1 223 ? 0.554 -12.199 -20.405 1.00 88.38 223 GLU A N 1
ATOM 1792 C CA . GLU A 1 223 ? -0.629 -11.657 -19.709 1.00 88.38 223 GLU A CA 1
ATOM 1793 C C . GLU A 1 223 ? -1.419 -10.634 -20.552 1.00 88.38 223 GLU A C 1
ATOM 1795 O O . GLU A 1 223 ? -2.609 -10.430 -20.329 1.00 88.38 223 GLU A O 1
ATOM 1800 N N . LEU A 1 224 ? -0.778 -9.988 -21.535 1.00 87.50 224 LEU A N 1
ATOM 1801 C CA . LEU A 1 224 ? -1.441 -9.089 -22.486 1.00 87.50 224 LEU A CA 1
ATOM 1802 C C . LEU A 1 224 ? -2.186 -9.810 -23.628 1.00 87.50 224 LEU A C 1
ATOM 1804 O O . LEU A 1 224 ? -2.830 -9.120 -24.409 1.00 87.50 224 LEU A O 1
ATOM 1808 N N . ASP A 1 225 ? -2.095 -11.139 -23.763 1.00 89.00 225 ASP A N 1
ATOM 1809 C CA . ASP A 1 225 ? -2.857 -11.990 -24.708 1.00 89.00 225 ASP A CA 1
ATOM 1810 C C . ASP A 1 225 ? -3.134 -11.373 -26.104 1.00 89.00 225 ASP A C 1
ATOM 1812 O O . ASP A 1 225 ? -4.261 -11.287 -26.592 1.00 89.00 225 ASP A O 1
ATOM 1816 N N . GLY A 1 226 ? -2.079 -10.873 -26.756 1.00 85.00 226 GLY A N 1
ATOM 1817 C CA . GLY A 1 226 ? -2.159 -10.288 -28.102 1.00 85.00 226 GLY A CA 1
ATOM 1818 C C . GLY A 1 226 ? -2.549 -8.803 -28.178 1.00 85.00 226 GLY A C 1
ATOM 1819 O O . GLY A 1 226 ? -2.549 -8.244 -29.276 1.00 85.00 226 GLY A O 1
ATOM 1820 N N . HIS A 1 227 ? -2.813 -8.131 -27.054 1.00 89.25 227 HIS A N 1
ATOM 1821 C CA . HIS A 1 227 ? -2.850 -6.668 -26.991 1.00 89.25 227 HIS A CA 1
ATOM 1822 C C . HIS A 1 227 ? -1.470 -6.045 -27.291 1.00 89.25 227 HIS A C 1
ATOM 1824 O O . HIS A 1 227 ? -0.420 -6.684 -27.177 1.00 89.25 227 HIS A O 1
ATOM 1830 N N . ASN A 1 228 ? -1.466 -4.764 -27.675 1.00 90.31 228 ASN A N 1
ATOM 1831 C CA . ASN A 1 228 ? -0.235 -4.022 -27.949 1.00 90.31 228 ASN A CA 1
ATOM 1832 C C . ASN A 1 228 ? 0.641 -3.909 -26.690 1.00 90.31 228 ASN A C 1
ATOM 1834 O O . ASN A 1 228 ? 0.149 -3.595 -25.606 1.00 90.31 228 ASN A O 1
ATOM 1838 N N . MET A 1 229 ? 1.955 -4.086 -26.850 1.00 92.62 229 MET A N 1
ATOM 1839 C CA . MET A 1 229 ? 2.911 -3.775 -25.786 1.00 92.62 229 MET A CA 1
ATOM 1840 C C . MET A 1 229 ? 3.009 -2.248 -25.609 1.00 92.62 229 MET A C 1
ATOM 1842 O O . MET A 1 229 ? 3.290 -1.567 -26.595 1.00 92.62 229 MET A O 1
ATOM 1846 N N . PRO A 1 230 ? 2.892 -1.703 -24.383 1.00 90.94 230 PRO A N 1
ATOM 1847 C CA . PRO A 1 230 ? 3.021 -0.260 -24.129 1.00 90.94 230 PRO A CA 1
ATOM 1848 C C . PRO A 1 230 ? 4.448 0.290 -24.336 1.00 90.94 230 PRO A C 1
ATOM 1850 O O . PRO A 1 230 ? 4.663 1.502 -24.307 1.00 90.94 230 PRO A O 1
ATOM 1853 N N . TYR A 1 231 ? 5.445 -0.585 -24.503 1.00 94.00 231 TYR A N 1
ATOM 1854 C CA . TYR A 1 231 ? 6.858 -0.248 -24.705 1.00 94.00 231 TYR A CA 1
ATOM 1855 C C . TYR A 1 231 ? 7.652 -1.456 -25.246 1.00 94.00 231 TYR A C 1
ATOM 1857 O O . TYR A 1 231 ? 7.235 -2.614 -25.108 1.00 94.00 231 TYR A O 1
ATOM 1865 N N . THR A 1 232 ? 8.824 -1.212 -25.841 1.00 95.69 232 THR A N 1
ATOM 1866 C CA . THR A 1 232 ? 9.776 -2.283 -26.199 1.00 95.69 232 THR A CA 1
ATOM 1867 C C . THR A 1 232 ? 10.612 -2.715 -24.990 1.00 95.69 232 THR A C 1
ATOM 1869 O O . THR A 1 232 ? 10.679 -2.004 -23.986 1.00 95.69 232 THR A O 1
ATOM 1872 N N . LEU A 1 233 ? 11.277 -3.873 -25.082 1.00 96.12 233 LEU A N 1
ATOM 1873 C CA . LEU A 1 233 ? 12.258 -4.299 -24.078 1.00 96.12 233 LEU A CA 1
ATOM 1874 C C . LEU A 1 233 ? 13.396 -3.272 -23.957 1.00 96.12 233 LEU A C 1
ATOM 1876 O O . LEU A 1 233 ? 13.722 -2.856 -22.850 1.00 96.12 233 LEU A O 1
ATOM 1880 N N . ASP A 1 234 ? 13.927 -2.791 -25.083 1.00 96.56 234 ASP A N 1
ATOM 1881 C CA . ASP A 1 234 ? 15.027 -1.816 -25.117 1.00 96.56 234 ASP A CA 1
ATOM 1882 C C . ASP A 1 234 ? 14.666 -0.508 -24.393 1.00 96.56 234 ASP A C 1
ATOM 1884 O O . ASP A 1 234 ? 15.485 0.042 -23.659 1.00 96.56 234 ASP A O 1
ATOM 1888 N N . MET A 1 235 ? 13.419 -0.034 -24.531 1.00 94.00 235 MET A N 1
ATOM 1889 C CA . MET A 1 235 ? 12.912 1.130 -23.790 1.00 94.00 235 MET A CA 1
ATOM 1890 C C . MET A 1 235 ? 12.896 0.886 -22.276 1.00 94.00 235 MET A C 1
ATOM 1892 O O . MET A 1 235 ? 13.200 1.798 -21.504 1.00 94.00 235 MET A O 1
ATOM 1896 N N . VAL A 1 236 ? 12.559 -0.331 -21.835 1.00 92.62 236 VAL A N 1
ATOM 1897 C CA . VAL A 1 236 ? 12.573 -0.714 -20.414 1.00 92.62 236 VAL A CA 1
ATOM 1898 C C . VAL A 1 236 ? 14.005 -0.824 -19.896 1.00 92.62 236 VAL A C 1
ATOM 1900 O O . VAL A 1 236 ? 14.294 -0.253 -18.850 1.00 92.62 236 VAL A O 1
ATOM 1903 N N . LEU A 1 237 ? 14.916 -1.479 -20.619 1.00 93.94 237 LEU A N 1
ATOM 1904 C CA . LEU A 1 237 ? 16.318 -1.596 -20.201 1.00 93.94 237 LEU A CA 1
ATOM 1905 C C . LEU A 1 237 ? 17.005 -0.219 -20.151 1.00 93.94 237 LEU A C 1
ATOM 1907 O O . LEU A 1 237 ? 17.643 0.120 -19.155 1.00 93.94 237 LEU A O 1
ATOM 1911 N N . TYR A 1 238 ? 16.795 0.621 -21.170 1.00 91.19 238 TYR A N 1
ATOM 1912 C CA . TYR A 1 238 ? 17.318 1.988 -21.207 1.00 91.19 238 TYR A CA 1
ATOM 1913 C C . TYR A 1 238 ? 16.759 2.858 -20.073 1.00 91.19 238 TYR A C 1
ATOM 1915 O O . TYR A 1 238 ? 17.526 3.475 -19.333 1.00 91.19 238 TYR A O 1
ATOM 1923 N N . THR A 1 239 ? 15.433 2.893 -19.881 1.00 89.12 239 THR A N 1
ATOM 1924 C CA . THR A 1 239 ? 14.853 3.724 -18.811 1.00 89.12 239 THR A CA 1
ATOM 1925 C C . THR A 1 239 ? 15.128 3.188 -17.412 1.00 89.12 239 THR A C 1
ATOM 1927 O O . THR A 1 239 ? 15.130 3.988 -16.483 1.00 89.12 239 THR A O 1
ATOM 1930 N N . TYR A 1 240 ? 15.418 1.895 -17.232 1.00 88.31 240 TYR A N 1
ATOM 1931 C CA . TYR A 1 240 ? 15.905 1.385 -15.951 1.00 88.31 240 TYR A CA 1
ATOM 1932 C C . TYR A 1 240 ? 17.245 2.038 -15.589 1.00 88.31 240 TYR A C 1
ATOM 1934 O O . TYR A 1 240 ? 17.365 2.638 -14.523 1.00 88.31 240 TYR A O 1
ATOM 1942 N N . LEU A 1 241 ? 18.213 2.024 -16.514 1.00 85.75 241 LEU A N 1
ATOM 1943 C CA . LEU A 1 241 ? 19.529 2.651 -16.327 1.00 85.75 241 LEU A CA 1
ATOM 1944 C C . LEU A 1 241 ? 19.451 4.177 -16.137 1.00 85.75 241 LEU A C 1
ATOM 1946 O O . LEU A 1 241 ? 20.333 4.769 -15.522 1.00 85.75 241 LEU A O 1
ATOM 1950 N N . CYS A 1 242 ? 18.391 4.833 -16.621 1.00 80.94 242 CYS A N 1
ATOM 1951 C CA . CYS A 1 242 ? 18.142 6.246 -16.324 1.00 80.94 242 CYS A CA 1
ATOM 1952 C C . CYS A 1 242 ? 17.625 6.503 -14.895 1.00 80.94 242 CYS A C 1
ATOM 1954 O O . CYS A 1 242 ? 17.755 7.632 -14.423 1.00 80.94 242 CYS A O 1
ATOM 1956 N N . TYR A 1 243 ? 17.021 5.509 -14.233 1.00 73.75 243 TYR A N 1
ATOM 1957 C CA . TYR A 1 243 ? 16.391 5.639 -12.910 1.00 73.75 243 TYR A CA 1
ATOM 1958 C C . TYR A 1 243 ? 17.205 4.983 -11.768 1.00 73.75 243 TYR A C 1
ATOM 1960 O O . TYR A 1 243 ? 17.079 5.440 -10.635 1.00 73.75 243 TYR A O 1
ATOM 1968 N N . ASP A 1 244 ? 18.022 3.954 -12.029 1.00 67.75 244 ASP A N 1
ATOM 1969 C CA . ASP A 1 244 ? 18.920 3.303 -11.047 1.00 67.75 244 ASP A CA 1
ATOM 1970 C C . ASP A 1 244 ? 20.278 4.034 -10.952 1.00 67.75 244 ASP A C 1
ATOM 1972 O O . ASP A 1 244 ? 21.306 3.523 -11.403 1.00 67.75 244 ASP A O 1
ATOM 1976 N N . GLN A 1 245 ? 20.253 5.262 -10.412 1.00 52.59 245 GLN A N 1
ATOM 1977 C CA . GLN A 1 245 ? 21.423 6.125 -10.152 1.00 52.59 245 GLN A CA 1
ATOM 1978 C C . GLN A 1 245 ? 21.653 6.315 -8.646 1.00 52.59 245 GLN A C 1
ATOM 1980 O O . GLN A 1 245 ? 20.667 6.646 -7.949 1.00 52.59 245 GLN A O 1
#

Mean predicted aligned error: 8.71 Å

Sequence (245 aa):
MSLFVPADGILKTHLTWEELQKSVFKVFGDHAEFGPNKNVKDIGIGNGVMSRICLISPDWQTEHKNLPRNFVVKICSQLSLVENKAIMENSDVFNEEMAKQMEAYVKRNHDVEVRFYELLKKYGVTDIPTPKRCASGPSKKELPKSLGMEPVLCHGDLWATNLIWKNNKSEPVLEAVIDFQNVHFGCPNVDFVRIFSACMSGKDRKDHWESLLEKFYKYLKVELDGHNMPYTLDMVLYTYLCYDQ